Protein AF-A0A5D0CLR1-F1 (afdb_monomer_lite)

Sequence (216 aa):
MPKVLITNGSVVGTWYEGKAGMIYDVSFVSNTNYMLKENDLPSPFHRGVRKEDGELLYTEAEYNEILRQRDKAIDDLAKHAKEMADLIQGRQILLETIEKAAGEQELVELPREVAEALKDFKEDGRDIDEIIHRMLDVHTFGSDRLTVIRSYASENGWNFISALVNGYTIEQTPAERFQADVQTLLKDWLGSNLDEKLIDQLTSQIVEHAQQQLQT

Organism: NCBI:txid862114

pLDDT: mean 76.44, std 13.9, range [35.91, 92.44]

Radius of gyration: 41.36 Å; chains: 1; bounding box: 79×48×105 Å

Foldseek 3Di:
DFDFDDDDDDDDFGWGQAPVRDIFTWDDDDDFKTWTDDPGDDPPDATAIAGNNGHGDDGPVRVVVVVVVVVVVVVVVVVVVVVVVVVVVVVVVVVVVVVVVLVVLDAFADEPLLVVLVVVCVVVVHAPVNLVVLLPDPPPPDDPSSVVNNVCCVVPVVSSVSCRPSNHDYDDDPLRVQLVVQLVVCCVVVDVPDDPVVSNVVSVVVSVVVVVVVVD

Structure (mmCIF, N/CA/C/O backbone):
data_AF-A0A5D0CLR1-F1
#
_entry.id   AF-A0A5D0CLR1-F1
#
loop_
_atom_site.group_PDB
_atom_site.id
_atom_site.type_symbol
_atom_site.label_atom_id
_atom_site.label_alt_id
_atom_site.label_comp_id
_atom_site.label_asym_id
_atom_site.label_entity_id
_atom_site.label_seq_id
_atom_site.pdbx_PDB_ins_code
_atom_site.Cartn_x
_atom_site.Cartn_y
_atom_site.Cartn_z
_atom_site.occupancy
_atom_site.B_iso_or_equiv
_atom_site.auth_seq_id
_atom_site.auth_comp_id
_atom_site.auth_asym_id
_atom_site.auth_atom_id
_atom_site.pdbx_PDB_model_num
ATOM 1 N N . MET A 1 1 ? 32.141 21.731 -56.934 1.00 35.91 1 MET A N 1
ATOM 2 C CA . MET A 1 1 ? 30.903 21.243 -56.291 1.00 35.91 1 MET A CA 1
ATOM 3 C C . MET A 1 1 ? 30.664 19.832 -56.807 1.00 35.91 1 MET A C 1
ATOM 5 O O . MET A 1 1 ? 30.402 19.729 -58.001 1.00 35.91 1 MET A O 1
ATOM 9 N N . PRO A 1 2 ? 30.842 18.766 -56.010 1.00 40.28 2 PRO A N 1
ATOM 10 C CA . PRO A 1 2 ? 30.525 17.420 -56.482 1.00 40.28 2 PRO A CA 1
ATOM 11 C C . PRO A 1 2 ? 29.000 17.234 -56.539 1.00 40.28 2 PRO A C 1
ATOM 13 O O . PRO A 1 2 ? 28.282 17.688 -55.649 1.00 40.28 2 PRO A O 1
ATOM 16 N N . LYS A 1 3 ? 28.508 16.641 -57.633 1.00 45.09 3 LYS A N 1
ATOM 17 C CA . LYS A 1 3 ? 27.084 16.395 -57.901 1.00 45.09 3 LYS A CA 1
ATOM 18 C C . LYS A 1 3 ? 26.812 14.899 -57.755 1.00 45.09 3 LYS A C 1
ATOM 20 O O . LYS A 1 3 ? 27.356 14.107 -58.513 1.00 45.09 3 LYS A O 1
ATOM 25 N N . VAL A 1 4 ? 25.955 14.521 -56.811 1.00 47.50 4 VAL A N 1
ATOM 26 C CA . VAL A 1 4 ? 25.444 13.148 -56.690 1.00 47.50 4 VAL A CA 1
ATOM 27 C C . VAL A 1 4 ? 24.261 13.000 -57.653 1.00 47.50 4 VAL A C 1
ATOM 29 O O . VAL A 1 4 ? 23.259 13.697 -57.499 1.00 47.50 4 VAL A O 1
ATOM 32 N N . LEU A 1 5 ? 24.367 12.128 -58.661 1.00 43.66 5 LEU A N 1
ATOM 33 C CA . LEU A 1 5 ? 23.233 11.754 -59.514 1.00 43.66 5 LEU A CA 1
ATOM 34 C C . LEU A 1 5 ? 22.604 10.466 -58.965 1.00 43.66 5 LEU A C 1
ATOM 36 O O . LEU A 1 5 ? 23.220 9.404 -59.008 1.00 43.66 5 LEU A O 1
ATOM 40 N N . ILE A 1 6 ? 21.374 10.560 -58.461 1.00 49.78 6 ILE A N 1
ATOM 41 C CA . ILE A 1 6 ? 20.558 9.412 -58.045 1.00 49.78 6 ILE A CA 1
ATOM 42 C C . ILE A 1 6 ? 19.563 9.137 -59.176 1.00 49.78 6 ILE A C 1
ATOM 44 O O . ILE A 1 6 ? 18.799 10.029 -59.540 1.00 49.78 6 ILE A O 1
ATOM 48 N N . THR A 1 7 ? 19.542 7.922 -59.730 1.00 40.12 7 THR A N 1
ATOM 49 C CA . THR A 1 7 ? 18.454 7.493 -60.627 1.00 40.12 7 THR A CA 1
ATOM 50 C C . THR A 1 7 ? 17.678 6.351 -59.987 1.00 40.12 7 THR A C 1
ATOM 52 O O . THR A 1 7 ? 18.250 5.481 -59.347 1.00 40.12 7 THR A O 1
ATOM 55 N N . ASN A 1 8 ? 16.353 6.388 -60.110 1.00 43.00 8 ASN A N 1
ATOM 56 C CA . ASN A 1 8 ? 15.440 5.351 -59.644 1.00 43.00 8 ASN A CA 1
ATOM 57 C C . ASN A 1 8 ? 14.781 4.734 -60.892 1.00 43.00 8 ASN A C 1
ATOM 59 O O . ASN A 1 8 ? 14.028 5.428 -61.570 1.00 43.00 8 ASN A O 1
ATOM 63 N N . GLY A 1 9 ? 15.126 3.474 -61.207 1.00 37.16 9 GLY A N 1
ATOM 64 C CA . GLY A 1 9 ? 14.687 2.688 -62.382 1.00 37.16 9 GLY A CA 1
ATOM 65 C C . GLY A 1 9 ? 15.301 3.157 -63.716 1.00 37.16 9 GLY A C 1
ATOM 66 O O . GLY A 1 9 ? 15.111 4.288 -64.131 1.00 37.16 9 GLY A O 1
ATOM 67 N N . SER A 1 10 ? 16.055 2.377 -64.499 1.00 42.91 10 SER A N 1
ATOM 68 C CA . SER A 1 10 ? 15.765 1.003 -64.953 1.00 42.91 10 SER A CA 1
ATOM 69 C C . SER A 1 10 ? 17.019 0.129 -65.156 1.00 42.91 10 SER A C 1
ATOM 71 O O . SER A 1 10 ? 16.885 -1.060 -65.398 1.00 42.91 10 SER A O 1
ATOM 73 N N . VAL A 1 11 ? 18.225 0.686 -65.025 1.00 51.31 11 VAL A N 1
ATOM 74 C CA . VAL A 1 11 ? 19.490 -0.021 -64.740 1.00 51.31 11 VAL A CA 1
ATOM 75 C C . VAL A 1 11 ? 20.342 1.012 -64.002 1.00 51.31 11 VAL A C 1
ATOM 77 O O . VAL A 1 11 ? 20.801 1.975 -64.609 1.00 51.31 11 VAL A O 1
ATOM 80 N N . VAL A 1 12 ? 20.448 0.889 -62.680 1.00 44.25 12 VAL A N 1
ATOM 81 C CA . VAL A 1 12 ? 20.981 1.939 -61.798 1.00 44.25 12 VAL A CA 1
ATOM 82 C C . VAL A 1 12 ? 22.219 1.401 -61.092 1.00 44.25 12 VAL A C 1
ATOM 84 O O . VAL A 1 12 ? 22.110 0.578 -60.188 1.00 44.25 12 VAL A O 1
ATOM 87 N N . GLY A 1 13 ? 23.397 1.856 -61.509 1.00 50.06 13 GLY A N 1
ATOM 88 C CA . GLY A 1 13 ? 24.581 1.816 -60.653 1.00 50.06 13 GLY A CA 1
ATOM 89 C C . GLY A 1 13 ? 24.619 3.082 -59.799 1.00 50.06 13 GLY A C 1
ATOM 90 O O . GLY A 1 13 ? 24.237 4.156 -60.270 1.00 50.06 13 GLY A O 1
ATOM 91 N N . THR A 1 14 ? 25.034 2.954 -58.545 1.00 56.44 14 THR A N 1
ATOM 92 C CA . THR A 1 14 ? 25.280 4.096 -57.662 1.00 56.44 14 THR A CA 1
ATOM 93 C C . THR A 1 14 ? 26.751 4.435 -57.799 1.00 56.44 14 THR A C 1
ATOM 95 O O . THR A 1 14 ? 27.572 3.584 -57.482 1.00 56.44 14 THR A O 1
ATOM 98 N N . TRP A 1 15 ? 27.095 5.638 -58.259 1.00 54.75 15 TRP A N 1
ATOM 99 C CA . TRP A 1 15 ? 28.493 5.987 -58.505 1.00 54.75 15 TRP A CA 1
ATOM 100 C C . TRP A 1 15 ? 28.916 7.272 -57.786 1.00 54.75 15 TRP A C 1
ATOM 102 O O . TRP A 1 15 ? 28.126 8.207 -57.664 1.00 54.75 15 TRP A O 1
ATOM 112 N N . TYR A 1 16 ? 30.164 7.327 -57.321 1.00 61.16 16 TYR A N 1
ATOM 113 C CA . TYR A 1 16 ? 30.774 8.489 -56.671 1.00 61.16 16 TYR A CA 1
ATOM 114 C C . TYR A 1 16 ? 31.864 9.091 -57.564 1.00 61.16 16 TYR A C 1
ATOM 116 O O . TYR A 1 16 ? 32.780 8.381 -57.970 1.00 61.16 16 TYR A O 1
ATOM 124 N N . GLU A 1 17 ? 31.791 10.394 -57.853 1.00 57.38 17 GLU A N 1
ATOM 125 C CA . GLU A 1 17 ? 32.843 11.118 -58.577 1.00 57.38 17 GLU A CA 1
ATOM 126 C C . GLU A 1 17 ? 33.874 11.681 -57.582 1.00 57.38 17 GLU A C 1
ATOM 128 O O . GLU A 1 17 ? 33.609 12.631 -56.844 1.00 57.38 17 GLU A O 1
ATOM 133 N N . GLY A 1 18 ? 35.062 11.075 -57.537 1.00 57.97 18 GLY A N 1
ATOM 134 C CA . GLY A 1 18 ? 36.155 11.511 -56.667 1.00 57.97 18 GLY A CA 1
ATOM 135 C C . GLY A 1 18 ? 36.833 12.804 -57.134 1.00 57.97 18 GLY A C 1
ATOM 136 O O . GLY A 1 18 ? 36.633 13.272 -58.250 1.00 57.97 18 GLY A O 1
ATOM 137 N N . LYS A 1 19 ? 37.731 13.359 -56.303 1.00 51.09 19 LYS A N 1
ATOM 138 C CA . LYS A 1 19 ? 38.435 14.642 -56.556 1.00 51.09 19 LYS A CA 1
ATOM 139 C C . LYS A 1 19 ? 39.216 14.715 -57.883 1.00 51.09 19 LYS A C 1
ATOM 141 O O . LYS A 1 19 ? 39.544 15.811 -58.320 1.00 51.09 19 LYS A O 1
ATOM 146 N N . ALA A 1 20 ? 39.508 13.575 -58.509 1.00 55.59 20 ALA A N 1
ATOM 147 C CA . ALA A 1 20 ? 40.193 13.475 -59.799 1.00 55.59 20 ALA A CA 1
ATOM 148 C C . ALA A 1 20 ? 39.241 13.300 -61.007 1.00 55.59 20 ALA A C 1
ATOM 150 O O . ALA A 1 20 ? 39.717 13.015 -62.101 1.00 55.59 20 ALA A O 1
ATOM 151 N N . GLY A 1 21 ? 37.918 13.418 -60.821 1.00 56.84 21 GLY A N 1
ATOM 152 C CA . GLY A 1 21 ? 36.919 13.166 -61.872 1.00 56.84 21 GLY A CA 1
ATOM 153 C C . GLY A 1 21 ? 36.692 11.678 -62.177 1.00 56.84 21 GLY A C 1
ATOM 154 O O . GLY A 1 21 ? 36.121 11.332 -63.206 1.00 56.84 21 GLY A O 1
ATOM 155 N N . MET A 1 22 ? 37.174 10.783 -61.306 1.00 59.44 22 MET A N 1
ATOM 156 C CA . MET A 1 22 ? 36.998 9.335 -61.450 1.00 59.44 22 MET A CA 1
ATOM 157 C C . MET A 1 22 ? 35.685 8.884 -60.817 1.00 59.44 22 MET A C 1
ATOM 159 O O . MET A 1 22 ? 35.377 9.293 -59.700 1.00 59.44 22 MET A O 1
ATOM 163 N N . ILE A 1 23 ? 34.946 8.037 -61.529 1.00 63.25 23 ILE A N 1
ATOM 164 C CA . ILE A 1 23 ? 33.638 7.512 -61.137 1.00 63.25 23 ILE A CA 1
ATOM 165 C C . ILE A 1 23 ? 33.839 6.122 -60.518 1.00 63.25 23 ILE A C 1
ATOM 167 O O . ILE A 1 23 ? 34.383 5.240 -61.175 1.00 63.25 23 ILE A O 1
ATOM 171 N N . TYR A 1 24 ? 33.403 5.930 -59.273 1.00 65.62 24 TYR A N 1
ATOM 172 C CA . TYR A 1 24 ? 33.537 4.670 -58.532 1.00 65.62 24 TYR A CA 1
ATOM 173 C C . TYR A 1 24 ? 32.181 4.060 -58.227 1.00 65.62 24 TYR A C 1
ATOM 175 O O . TYR A 1 24 ? 31.281 4.781 -57.806 1.00 65.62 24 TYR A O 1
ATOM 183 N N . ASP A 1 25 ? 32.051 2.746 -58.370 1.00 66.88 25 ASP A N 1
ATOM 184 C CA . ASP A 1 25 ? 30.809 2.027 -58.107 1.00 66.88 25 ASP A CA 1
ATOM 185 C C . ASP A 1 25 ? 30.610 1.830 -56.591 1.00 66.88 25 ASP A C 1
ATOM 187 O O . ASP A 1 25 ? 31.532 1.489 -55.844 1.00 66.88 25 ASP A O 1
ATOM 191 N N . VAL A 1 26 ? 29.395 2.064 -56.102 1.00 67.00 26 VAL A N 1
ATOM 192 C CA . VAL A 1 26 ? 29.057 2.116 -54.673 1.00 67.00 26 VAL A CA 1
ATOM 193 C C . VAL A 1 26 ? 28.131 0.949 -54.319 1.00 67.00 26 VAL A C 1
ATOM 195 O O . VAL A 1 26 ? 27.182 0.631 -55.033 1.00 67.00 26 VAL A O 1
ATOM 198 N N . SER A 1 27 ? 28.416 0.289 -53.200 1.00 70.69 27 SER A N 1
ATOM 199 C CA . SER A 1 27 ? 27.651 -0.838 -52.648 1.00 70.69 27 SER A CA 1
ATOM 200 C C . SER A 1 27 ? 26.604 -0.424 -51.608 1.00 70.69 27 SER A C 1
ATOM 202 O O . SER A 1 27 ? 25.608 -1.121 -51.441 1.00 70.69 27 SER A O 1
ATOM 204 N N . PHE A 1 28 ? 26.803 0.713 -50.934 1.00 67.00 28 PHE A N 1
ATOM 205 C CA . PHE A 1 28 ? 25.913 1.233 -49.893 1.00 67.00 28 PHE A CA 1
ATOM 206 C C . PHE A 1 28 ? 25.998 2.763 -49.810 1.00 67.00 28 PHE A C 1
ATOM 208 O O . PHE A 1 28 ? 27.093 3.316 -49.914 1.00 67.00 28 PHE A O 1
ATOM 215 N N . VAL A 1 29 ? 24.862 3.437 -49.589 1.00 65.12 29 VAL A N 1
ATOM 216 C CA . VAL A 1 29 ? 24.772 4.887 -49.340 1.00 65.12 29 VAL A CA 1
ATOM 217 C C . VAL A 1 29 ? 23.806 5.148 -48.187 1.00 65.12 29 VAL A C 1
ATOM 219 O O . VAL A 1 29 ? 22.698 4.617 -48.173 1.00 65.12 29 VAL A O 1
ATOM 222 N N . SER A 1 30 ? 24.196 6.013 -47.253 1.00 64.12 30 SER A N 1
ATOM 223 C CA . SER A 1 30 ? 23.317 6.554 -46.214 1.00 64.12 30 SER A CA 1
ATOM 224 C C . SER A 1 30 ? 23.606 8.035 -46.003 1.00 64.12 30 SER A C 1
ATOM 226 O O . SER A 1 30 ? 24.713 8.355 -45.584 1.00 64.12 30 SER A O 1
ATOM 228 N N . ASN A 1 31 ? 22.629 8.918 -46.225 1.00 66.56 31 ASN A N 1
ATOM 229 C CA . ASN A 1 31 ? 22.715 10.378 -46.051 1.00 66.56 31 ASN A CA 1
ATOM 230 C C . ASN A 1 31 ? 24.037 11.007 -46.550 1.00 66.56 31 ASN A C 1
ATOM 232 O O . ASN A 1 31 ? 24.095 11.408 -47.703 1.00 66.56 31 ASN A O 1
ATOM 236 N N . THR A 1 32 ? 25.077 11.065 -45.709 1.00 66.50 32 THR A N 1
ATOM 237 C CA . THR A 1 32 ? 26.398 11.667 -45.987 1.00 66.50 32 THR A CA 1
ATOM 238 C C . THR A 1 32 ? 27.540 10.656 -46.181 1.00 66.50 32 THR A C 1
ATOM 240 O O . THR A 1 32 ? 28.702 11.040 -46.307 1.00 66.50 32 THR A O 1
ATOM 243 N N . ASN A 1 33 ? 27.252 9.355 -46.134 1.00 71.38 33 ASN A N 1
ATOM 244 C CA . ASN A 1 33 ? 28.252 8.291 -46.121 1.00 71.38 33 ASN A CA 1
ATOM 245 C C . ASN A 1 33 ? 27.997 7.266 -47.227 1.00 71.38 33 ASN A C 1
ATOM 247 O O . ASN A 1 33 ? 26.848 6.991 -47.581 1.00 71.38 33 ASN A O 1
ATOM 251 N N . TYR A 1 34 ? 29.063 6.653 -47.734 1.00 70.75 34 TYR A N 1
ATOM 252 C CA . TYR A 1 34 ? 28.968 5.613 -48.759 1.00 70.75 34 TYR A CA 1
ATOM 253 C C . TYR A 1 34 ? 30.092 4.574 -48.654 1.00 70.75 34 TYR A C 1
ATOM 255 O O . TYR A 1 34 ? 31.088 4.789 -47.963 1.00 70.75 34 TYR A O 1
ATOM 263 N N . MET A 1 35 ? 29.939 3.443 -49.348 1.00 71.69 35 MET A N 1
ATOM 264 C CA . MET A 1 35 ? 30.915 2.346 -49.378 1.00 71.69 35 MET A CA 1
ATOM 265 C C . MET A 1 35 ? 31.164 1.855 -50.808 1.00 71.69 35 MET A C 1
ATOM 267 O O . MET A 1 35 ? 30.231 1.449 -51.495 1.00 71.69 35 MET A O 1
ATOM 271 N N . LEU A 1 36 ? 32.420 1.857 -51.256 1.00 71.06 36 LEU A N 1
ATOM 272 C CA . LEU A 1 36 ? 32.815 1.478 -52.623 1.00 71.06 36 LEU A CA 1
ATOM 273 C C . LEU A 1 36 ? 32.807 -0.050 -52.846 1.00 71.06 36 LEU A C 1
ATOM 275 O O . LEU A 1 36 ? 33.051 -0.817 -51.909 1.00 71.06 36 LEU A O 1
ATOM 279 N N . LYS A 1 37 ? 32.521 -0.495 -54.078 1.00 68.12 37 LYS A N 1
ATOM 280 C CA . LYS A 1 37 ? 32.640 -1.903 -54.497 1.00 68.12 37 LYS A CA 1
ATOM 281 C C . LYS A 1 37 ? 34.111 -2.295 -54.691 1.00 68.12 37 LYS A C 1
ATOM 283 O O . LYS A 1 37 ? 34.962 -1.473 -55.009 1.00 68.12 37 LYS A O 1
ATOM 288 N N . GLU A 1 38 ? 34.394 -3.578 -54.487 1.00 61.91 38 GLU A N 1
ATOM 289 C CA . GLU A 1 38 ? 35.745 -4.151 -54.379 1.00 61.91 38 GLU A CA 1
ATOM 290 C C . GLU A 1 38 ? 36.599 -4.017 -55.653 1.00 61.91 38 GLU A C 1
ATOM 292 O O . GLU A 1 38 ? 37.815 -3.875 -55.564 1.00 61.91 38 GLU A O 1
ATOM 297 N N . ASN A 1 39 ? 35.972 -3.993 -56.831 1.00 58.91 39 ASN A N 1
ATOM 298 C CA . ASN A 1 39 ? 36.680 -4.052 -58.113 1.00 58.91 39 ASN A CA 1
ATOM 299 C C . ASN A 1 39 ? 37.269 -2.706 -58.583 1.00 58.91 39 ASN A C 1
ATOM 301 O O . ASN A 1 39 ? 38.065 -2.704 -59.519 1.00 58.91 39 ASN A O 1
ATOM 305 N N . ASP A 1 40 ? 36.922 -1.586 -57.935 1.00 57.66 40 ASP A N 1
ATOM 306 C CA . ASP A 1 40 ? 37.230 -0.231 -58.428 1.00 57.66 40 ASP A CA 1
ATOM 307 C C . ASP A 1 40 ? 38.220 0.551 -57.549 1.00 57.66 40 ASP A C 1
ATOM 309 O O . ASP A 1 40 ? 38.413 1.753 -57.737 1.00 57.66 40 ASP A O 1
ATOM 313 N N . LEU A 1 41 ? 38.850 -0.094 -56.563 1.00 59.25 41 LEU A N 1
ATOM 314 C CA . LEU A 1 41 ? 39.732 0.572 -55.602 1.00 59.25 41 LEU A CA 1
ATOM 315 C C . LEU A 1 41 ? 41.208 0.444 -56.021 1.00 59.25 41 LEU A C 1
ATOM 317 O O . LEU A 1 41 ? 41.806 -0.616 -55.826 1.00 59.25 41 LEU A O 1
ATOM 321 N N . PRO A 1 42 ? 41.859 1.499 -56.553 1.00 56.66 42 PRO A N 1
ATOM 322 C CA . PRO A 1 42 ? 43.310 1.489 -56.679 1.00 56.66 42 PRO A CA 1
ATOM 323 C C . PRO A 1 42 ? 43.952 1.454 -55.283 1.00 56.66 42 PRO A C 1
ATOM 325 O O . PRO A 1 42 ? 43.512 2.129 -54.354 1.00 56.66 42 PRO A O 1
ATOM 328 N N . SER A 1 43 ? 45.014 0.672 -55.101 1.00 51.16 43 SER A N 1
ATOM 329 C CA . SER A 1 43 ? 45.821 0.750 -53.874 1.00 51.16 43 SER A CA 1
ATOM 330 C C . SER A 1 43 ? 46.259 2.211 -53.647 1.00 51.16 43 SER A C 1
ATOM 332 O O . SER A 1 43 ? 46.745 2.829 -54.601 1.00 51.16 43 SER A O 1
ATOM 334 N N . PRO A 1 44 ? 46.058 2.803 -52.449 1.00 52.56 44 PRO A N 1
ATOM 335 C CA . PRO A 1 44 ? 45.874 2.164 -51.140 1.00 52.56 44 PRO A CA 1
ATOM 336 C C . PRO A 1 44 ? 44.433 2.217 -50.583 1.00 52.56 44 PRO A C 1
ATOM 338 O O . PRO A 1 44 ? 44.239 2.227 -49.366 1.00 52.56 44 PRO A O 1
ATOM 341 N N . PHE A 1 45 ? 43.395 2.317 -51.417 1.00 58.50 45 PHE A N 1
ATOM 342 C CA . PHE A 1 45 ? 42.036 2.488 -50.899 1.00 58.50 45 PHE A CA 1
ATOM 343 C C . PHE A 1 45 ? 41.476 1.184 -50.291 1.00 58.50 45 PHE A C 1
ATOM 345 O O . PHE A 1 45 ? 41.090 0.260 -50.997 1.00 58.50 45 PHE A O 1
ATOM 352 N N . HIS A 1 46 ? 41.397 1.125 -48.957 1.00 63.03 46 HIS A N 1
ATOM 353 C CA . HIS A 1 46 ? 40.735 0.039 -48.223 1.00 63.03 46 HIS A CA 1
ATOM 354 C C . HIS A 1 46 ? 39.197 0.138 -48.293 1.00 63.03 46 HIS A C 1
ATOM 356 O O . HIS A 1 46 ? 38.637 1.244 -48.359 1.00 63.03 46 HIS A O 1
ATOM 362 N N . ARG A 1 47 ? 38.527 -1.025 -48.252 1.00 69.38 47 ARG A N 1
ATOM 363 C CA . ARG A 1 47 ? 37.062 -1.183 -48.240 1.00 69.38 47 ARG A CA 1
ATOM 364 C C . ARG A 1 47 ? 36.477 -0.700 -46.910 1.00 69.38 47 ARG A C 1
ATOM 366 O O . ARG A 1 47 ? 36.935 -1.105 -45.841 1.00 69.38 47 ARG A O 1
ATOM 373 N N . GLY A 1 48 ? 35.477 0.177 -46.973 1.00 73.19 48 GLY A N 1
ATOM 374 C CA . GLY A 1 48 ? 34.887 0.775 -45.780 1.00 73.19 48 GLY A CA 1
ATOM 375 C C . GLY A 1 48 ? 33.980 1.971 -46.053 1.00 73.19 48 GLY A C 1
ATOM 376 O O . GLY A 1 48 ? 33.834 2.410 -47.196 1.00 73.19 48 GLY A O 1
ATOM 377 N N . VAL A 1 49 ? 33.363 2.472 -44.986 1.00 76.31 49 VAL A N 1
ATOM 378 C CA . VAL A 1 49 ? 32.465 3.627 -44.991 1.00 76.31 49 VAL A CA 1
ATOM 379 C C . VAL A 1 49 ? 33.285 4.908 -45.078 1.00 76.31 49 VAL A C 1
ATOM 381 O O . VAL A 1 49 ? 34.217 5.114 -44.299 1.00 76.31 49 VAL A O 1
ATOM 384 N N . ARG A 1 50 ? 32.929 5.780 -46.019 1.00 77.69 50 ARG A N 1
ATOM 385 C CA . ARG A 1 50 ? 33.607 7.052 -46.281 1.00 77.69 50 ARG A CA 1
ATOM 386 C C . ARG A 1 50 ? 32.649 8.229 -46.156 1.00 77.69 50 ARG A C 1
ATOM 388 O O . ARG A 1 50 ? 31.459 8.072 -46.426 1.00 77.69 50 ARG A O 1
ATOM 395 N N . LYS A 1 51 ? 33.181 9.393 -45.778 1.00 75.25 51 LYS A N 1
ATOM 396 C CA . LYS A 1 51 ? 32.483 10.687 -45.845 1.00 75.25 51 LYS A CA 1
ATOM 397 C C . LYS A 1 51 ? 32.309 11.143 -47.295 1.00 75.25 51 LYS A C 1
ATOM 399 O O . LYS A 1 51 ? 33.028 10.689 -48.188 1.00 75.25 51 LYS A O 1
ATOM 404 N N . GLU A 1 52 ? 31.438 12.128 -47.508 1.00 64.94 52 GLU A N 1
ATOM 405 C CA . GLU A 1 52 ? 31.239 12.796 -48.805 1.00 64.94 52 GLU A CA 1
ATOM 406 C C . GLU A 1 52 ? 32.523 13.355 -49.439 1.00 64.94 52 GLU A C 1
ATOM 408 O O . GLU A 1 52 ? 32.585 13.486 -50.655 1.00 64.94 52 GLU A O 1
ATOM 413 N N . ASP A 1 53 ? 33.552 13.680 -48.651 1.00 69.19 53 ASP A N 1
ATOM 414 C CA . ASP A 1 53 ? 34.836 14.195 -49.146 1.00 69.19 53 ASP A CA 1
ATOM 415 C C . ASP A 1 53 ? 35.866 13.098 -49.494 1.00 69.19 53 ASP A C 1
ATOM 417 O O . ASP A 1 53 ? 36.955 13.409 -50.002 1.00 69.19 53 ASP A O 1
ATOM 421 N N . GLY A 1 54 ? 35.511 11.827 -49.263 1.00 69.88 54 GLY A N 1
ATOM 422 C CA . GLY A 1 54 ? 36.321 10.636 -49.520 1.00 69.88 54 GLY A CA 1
ATOM 423 C C . GLY A 1 54 ? 37.132 10.114 -48.329 1.00 69.88 54 GLY A C 1
ATOM 424 O O . GLY A 1 54 ? 37.772 9.063 -48.467 1.00 69.88 54 GLY A O 1
ATOM 425 N N . GLU A 1 55 ? 37.119 10.793 -47.175 1.00 78.38 55 GLU A N 1
ATOM 426 C CA . GLU A 1 55 ? 37.814 10.344 -45.960 1.00 78.38 55 GLU A CA 1
ATOM 427 C C . GLU A 1 55 ? 37.226 9.017 -45.446 1.00 78.38 55 GLU A C 1
ATOM 429 O O . GLU A 1 55 ? 36.008 8.865 -45.351 1.00 78.38 55 GLU A O 1
ATOM 434 N N . LEU A 1 56 ? 38.087 8.044 -45.126 1.00 78.88 56 LEU A N 1
ATOM 435 C CA . LEU A 1 56 ? 37.675 6.763 -44.545 1.00 78.88 56 LEU A CA 1
ATOM 436 C C . LEU A 1 56 ? 37.283 6.962 -43.078 1.00 78.88 56 LEU A C 1
ATOM 438 O O . LEU A 1 56 ? 38.106 7.398 -42.281 1.00 78.88 56 LEU A O 1
ATOM 442 N N . LEU A 1 57 ? 36.040 6.622 -42.737 1.00 82.19 57 LEU A N 1
ATOM 443 C CA . LEU A 1 57 ? 35.531 6.644 -41.365 1.00 82.19 57 LEU A CA 1
ATOM 444 C C . LEU A 1 57 ? 35.766 5.313 -40.661 1.00 82.19 57 LEU A C 1
ATOM 446 O O . LEU A 1 57 ? 36.307 5.280 -39.564 1.00 82.19 57 LEU A O 1
ATOM 450 N N . TYR A 1 58 ? 35.342 4.232 -41.310 1.00 82.50 58 TYR A N 1
ATOM 451 C CA . TYR A 1 58 ? 35.407 2.880 -40.774 1.00 82.50 58 TYR A CA 1
ATOM 452 C C . TYR A 1 58 ? 35.782 1.938 -41.900 1.00 82.50 58 TYR A C 1
ATOM 454 O O . TYR A 1 58 ? 35.240 2.038 -43.000 1.00 82.50 58 TYR A O 1
ATOM 462 N N . THR A 1 59 ? 36.661 0.988 -41.630 1.00 85.31 59 THR A N 1
ATOM 463 C CA . THR A 1 59 ? 36.790 -0.202 -42.468 1.00 85.31 59 THR A CA 1
ATOM 464 C C . THR A 1 59 ? 35.482 -0.997 -42.448 1.00 85.31 59 THR A C 1
ATOM 466 O O . THR A 1 59 ? 34.658 -0.864 -41.543 1.00 85.31 59 THR A O 1
ATOM 469 N N . GLU A 1 60 ? 35.267 -1.849 -43.447 1.00 79.56 60 GLU A N 1
ATOM 470 C CA . GLU A 1 60 ? 34.096 -2.735 -43.471 1.00 79.56 60 GLU A CA 1
ATOM 471 C C . GLU A 1 60 ? 34.017 -3.627 -42.221 1.00 79.56 60 GLU A C 1
ATOM 473 O O . GLU A 1 60 ? 32.935 -3.833 -41.676 1.00 79.56 60 GLU A O 1
ATOM 478 N N . ALA A 1 61 ? 35.161 -4.114 -41.732 1.00 80.75 61 ALA A N 1
ATOM 479 C CA . ALA A 1 61 ? 35.227 -4.925 -40.521 1.00 80.75 61 ALA A CA 1
ATOM 480 C C . ALA A 1 61 ? 34.762 -4.141 -39.282 1.00 80.75 61 ALA A C 1
ATOM 482 O O . ALA A 1 61 ? 33.936 -4.638 -38.518 1.00 80.75 61 ALA A O 1
ATOM 483 N N . GLU A 1 62 ? 35.237 -2.903 -39.117 1.00 84.94 62 GLU A N 1
ATOM 484 C CA . GLU A 1 62 ? 34.815 -2.021 -38.022 1.00 84.94 62 GLU A CA 1
ATOM 485 C C . GLU A 1 62 ? 33.328 -1.673 -38.125 1.00 84.94 62 GLU A C 1
ATOM 487 O O . GLU A 1 62 ? 32.613 -1.712 -37.127 1.00 84.94 62 GLU A O 1
ATOM 492 N N . TYR A 1 63 ? 32.835 -1.387 -39.333 1.00 82.12 63 TYR A N 1
ATOM 493 C CA . TYR A 1 63 ? 31.424 -1.079 -39.545 1.00 82.12 63 TYR A CA 1
ATOM 494 C C . TYR A 1 63 ? 30.516 -2.272 -39.222 1.00 82.12 63 TYR A C 1
ATOM 496 O O . TYR A 1 63 ? 29.502 -2.113 -38.542 1.00 82.12 63 TYR A O 1
ATOM 504 N N . ASN A 1 64 ? 30.901 -3.479 -39.639 1.00 83.94 64 ASN A N 1
ATOM 505 C CA . ASN A 1 64 ? 30.160 -4.700 -39.326 1.00 83.94 64 ASN A CA 1
ATOM 506 C C . ASN A 1 64 ? 30.144 -5.001 -37.818 1.00 83.94 64 ASN A C 1
ATOM 508 O O . ASN A 1 64 ? 29.125 -5.458 -37.297 1.00 83.94 64 ASN A O 1
ATOM 512 N N . GLU A 1 65 ? 31.233 -4.715 -37.103 1.00 90.50 65 GLU A N 1
ATOM 513 C CA . GLU A 1 65 ? 31.271 -4.849 -35.644 1.00 90.50 65 GLU A CA 1
ATOM 514 C C . GLU A 1 65 ? 30.363 -3.819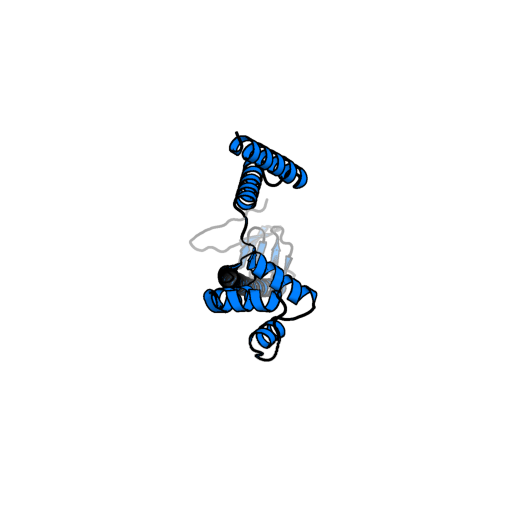 -34.953 1.00 90.50 65 GLU A C 1
ATOM 516 O O . GLU A 1 65 ? 29.608 -4.175 -34.048 1.00 90.50 65 GLU A O 1
ATOM 521 N N . ILE A 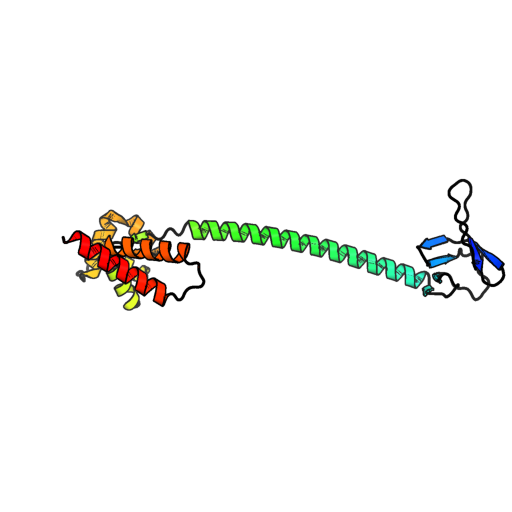1 66 ? 30.343 -2.568 -35.430 1.00 87.31 66 ILE A N 1
ATOM 522 C CA . ILE A 1 66 ? 29.409 -1.538 -34.943 1.00 87.31 66 ILE A CA 1
ATOM 523 C C . ILE A 1 66 ? 27.954 -1.987 -35.138 1.00 87.31 66 ILE A C 1
ATOM 525 O O . ILE A 1 66 ? 27.135 -1.834 -34.230 1.00 87.31 66 ILE A O 1
ATOM 529 N N . LEU A 1 67 ? 27.624 -2.573 -36.294 1.00 85.19 67 LEU A N 1
ATOM 530 C CA . LEU A 1 67 ? 26.284 -3.105 -36.551 1.00 85.19 67 LEU A CA 1
ATOM 531 C C . LEU A 1 67 ? 25.928 -4.241 -35.586 1.00 85.19 67 LEU A C 1
ATOM 533 O O . LEU A 1 67 ? 24.853 -4.206 -34.991 1.00 85.19 67 LEU A O 1
ATOM 537 N N . ARG A 1 68 ? 26.844 -5.190 -35.348 1.00 90.94 68 ARG A N 1
ATOM 538 C CA . ARG A 1 68 ? 26.633 -6.258 -34.355 1.00 90.94 68 ARG A CA 1
ATOM 539 C C . ARG A 1 68 ? 26.385 -5.712 -32.952 1.00 90.94 68 ARG A C 1
ATOM 541 O O . ARG A 1 68 ? 25.507 -6.211 -32.252 1.00 90.94 68 ARG A O 1
ATOM 548 N N . GLN A 1 69 ? 27.158 -4.715 -32.527 1.00 91.12 69 GLN A N 1
ATOM 549 C CA . GLN A 1 69 ? 26.999 -4.103 -31.206 1.00 91.12 69 GLN A CA 1
ATOM 550 C C . GLN A 1 69 ? 25.669 -3.362 -31.083 1.00 91.12 69 GLN A C 1
ATOM 552 O O . GLN A 1 69 ? 25.004 -3.470 -30.053 1.00 91.12 69 GLN A O 1
ATOM 557 N N . ARG A 1 70 ? 25.255 -2.657 -32.143 1.00 90.88 70 ARG A N 1
ATOM 558 C CA . ARG A 1 70 ? 23.951 -1.993 -32.207 1.00 90.88 70 ARG A CA 1
ATOM 559 C C . ARG A 1 70 ? 22.813 -3.000 -32.082 1.00 90.88 70 ARG A C 1
ATOM 561 O O . ARG A 1 70 ? 21.915 -2.786 -31.277 1.00 90.88 70 ARG A O 1
ATOM 568 N N . ASP A 1 71 ? 22.857 -4.079 -32.856 1.00 90.62 71 ASP A N 1
ATOM 569 C CA . ASP A 1 71 ? 21.790 -5.080 -32.859 1.00 90.62 71 ASP A CA 1
ATOM 570 C C . ASP A 1 71 ? 21.691 -5.766 -31.486 1.00 90.62 71 ASP A C 1
ATOM 572 O O . ASP A 1 71 ? 20.601 -5.871 -30.930 1.00 90.62 71 ASP A O 1
ATOM 576 N N . LYS A 1 72 ? 22.832 -6.077 -30.853 1.00 92.06 72 LYS A N 1
ATOM 577 C CA . LYS A 1 72 ? 22.859 -6.568 -29.467 1.00 92.06 72 LYS A CA 1
ATOM 578 C C . LYS A 1 72 ? 22.235 -5.576 -28.477 1.00 92.06 72 LYS A C 1
ATOM 580 O O . LYS A 1 72 ? 21.456 -5.978 -27.621 1.00 92.06 72 LYS A O 1
ATOM 585 N N . ALA A 1 73 ? 22.562 -4.287 -28.582 1.00 89.69 73 ALA A N 1
ATOM 586 C CA . ALA A 1 73 ? 22.003 -3.269 -27.694 1.00 89.69 73 ALA A CA 1
ATOM 587 C C . ALA A 1 73 ? 20.482 -3.113 -27.872 1.00 89.69 73 ALA A C 1
ATOM 589 O O . ALA A 1 73 ? 19.773 -2.869 -26.898 1.00 89.69 73 ALA A O 1
ATOM 590 N N . ILE A 1 74 ? 19.973 -3.273 -29.099 1.00 89.50 74 ILE A N 1
ATOM 591 C CA . ILE A 1 74 ? 18.532 -3.273 -29.385 1.00 89.50 74 ILE A CA 1
ATOM 592 C C . ILE A 1 74 ? 17.856 -4.479 -28.725 1.00 89.50 74 ILE A C 1
ATOM 594 O O . ILE A 1 74 ? 16.818 -4.307 -28.083 1.00 89.50 74 ILE A O 1
ATOM 598 N N . ASP A 1 75 ? 18.452 -5.667 -28.827 1.00 90.94 75 ASP A N 1
ATOM 599 C CA . ASP A 1 75 ? 17.927 -6.878 -28.189 1.00 90.94 75 ASP A CA 1
ATOM 600 C C . ASP A 1 75 ? 17.912 -6.756 -26.656 1.00 90.94 75 ASP A C 1
ATOM 602 O O . ASP A 1 75 ? 16.908 -7.077 -26.011 1.00 90.94 75 ASP A O 1
ATOM 606 N N . ASP A 1 76 ? 18.989 -6.228 -26.066 1.00 90.56 76 ASP A N 1
ATOM 607 C CA . ASP A 1 76 ? 19.086 -5.984 -24.623 1.00 90.56 76 ASP A CA 1
ATOM 608 C C . ASP A 1 76 ? 18.030 -4.957 -24.160 1.00 90.56 76 ASP A C 1
ATOM 610 O O . ASP A 1 76 ? 17.353 -5.164 -23.148 1.00 90.56 76 ASP A O 1
ATOM 614 N N . LEU A 1 77 ? 17.813 -3.880 -24.928 1.00 88.81 77 LEU A N 1
ATOM 615 C CA . LEU A 1 77 ? 16.758 -2.895 -24.656 1.00 88.81 77 LEU A CA 1
ATOM 616 C C . LEU A 1 77 ? 15.358 -3.509 -24.741 1.00 88.81 77 LEU A C 1
ATOM 618 O O . LEU A 1 77 ? 14.521 -3.240 -23.879 1.00 88.81 77 LEU A O 1
ATOM 622 N N . ALA A 1 78 ? 15.095 -4.345 -25.748 1.00 87.75 78 ALA A N 1
ATOM 623 C CA . ALA A 1 78 ? 13.813 -5.028 -25.893 1.00 87.75 78 ALA A CA 1
ATOM 624 C C . ALA A 1 78 ? 13.544 -5.973 -24.712 1.00 87.75 78 ALA A C 1
ATOM 626 O O . ALA A 1 78 ? 12.425 -6.022 -24.191 1.00 87.75 78 ALA A O 1
ATOM 627 N N . LYS A 1 79 ? 14.580 -6.678 -24.242 1.00 90.75 79 LYS A N 1
ATOM 628 C CA . LYS A 1 79 ? 14.498 -7.528 -23.053 1.00 90.75 79 LYS A CA 1
ATOM 629 C C . LYS A 1 79 ? 14.159 -6.713 -21.803 1.00 90.75 79 LYS A C 1
ATOM 631 O O . LYS A 1 79 ? 13.223 -7.069 -21.092 1.00 90.75 79 LYS A O 1
ATOM 636 N N . HIS A 1 80 ? 14.856 -5.604 -21.566 1.00 85.88 80 HIS A N 1
ATOM 637 C CA . HIS A 1 80 ? 14.581 -4.747 -20.412 1.00 85.88 80 HIS A CA 1
ATOM 638 C C . HIS A 1 80 ? 13.202 -4.085 -20.473 1.00 85.88 80 HIS A C 1
ATOM 640 O O . HIS A 1 80 ? 12.523 -3.998 -19.452 1.00 85.88 80 HIS A O 1
ATOM 646 N N . ALA A 1 81 ? 12.744 -3.671 -21.656 1.00 84.56 81 ALA A N 1
ATOM 647 C CA . ALA A 1 81 ? 11.397 -3.134 -21.828 1.00 84.56 81 ALA A CA 1
ATOM 648 C C . ALA A 1 81 ? 10.322 -4.162 -21.434 1.00 84.56 81 ALA A C 1
ATOM 650 O O . ALA A 1 81 ? 9.335 -3.808 -20.788 1.00 84.56 81 ALA A O 1
ATOM 651 N N . LYS A 1 82 ? 10.541 -5.440 -21.768 1.00 89.62 82 LYS A N 1
ATOM 652 C CA . LYS A 1 82 ? 9.663 -6.537 -21.350 1.00 89.62 82 LYS A CA 1
ATOM 653 C C . LYS A 1 82 ? 9.684 -6.739 -19.832 1.00 89.62 82 LYS A C 1
ATOM 655 O O . LYS A 1 82 ? 8.625 -6.770 -19.220 1.00 89.62 82 LYS A O 1
ATOM 660 N N . GLU A 1 83 ? 10.869 -6.808 -19.225 1.00 90.56 83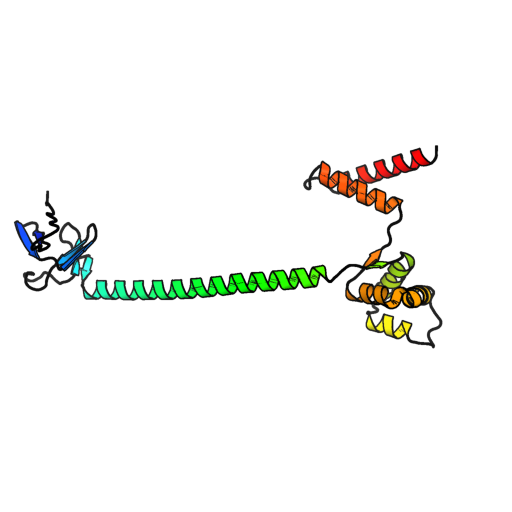 GLU A N 1
ATOM 661 C CA . GLU A 1 83 ? 11.013 -6.936 -17.766 1.00 90.56 83 GLU A CA 1
ATOM 662 C C . GLU A 1 83 ? 10.327 -5.777 -17.021 1.00 90.56 83 GLU A C 1
ATOM 664 O O . GLU A 1 83 ? 9.646 -5.993 -16.020 1.00 90.56 83 GLU A O 1
ATOM 669 N N . MET A 1 84 ? 10.448 -4.545 -17.526 1.00 87.44 84 MET A N 1
ATOM 670 C CA . MET A 1 84 ? 9.761 -3.384 -16.957 1.00 87.44 84 MET A CA 1
ATOM 671 C C . MET A 1 84 ? 8.239 -3.496 -17.063 1.00 87.44 84 MET A C 1
ATOM 673 O O . MET A 1 84 ? 7.547 -3.155 -16.105 1.00 87.44 84 MET A O 1
ATOM 677 N N . ALA A 1 85 ? 7.711 -3.964 -18.196 1.00 89.31 85 ALA A N 1
ATOM 678 C CA . ALA A 1 85 ? 6.275 -4.168 -18.363 1.00 89.31 85 ALA A CA 1
ATOM 679 C C . ALA A 1 85 ? 5.739 -5.210 -17.367 1.00 89.31 85 ALA A C 1
ATOM 681 O O . ALA A 1 85 ? 4.738 -4.954 -16.695 1.00 89.31 85 ALA A O 1
ATOM 682 N N . ASP A 1 86 ? 6.457 -6.325 -17.204 1.00 91.00 86 ASP A N 1
ATOM 683 C CA . ASP A 1 86 ? 6.112 -7.380 -16.247 1.00 91.00 86 ASP A CA 1
ATOM 684 C C . ASP A 1 86 ? 6.143 -6.849 -14.798 1.00 91.00 86 ASP A C 1
ATOM 686 O O . ASP A 1 86 ? 5.237 -7.122 -14.007 1.00 91.00 86 ASP A O 1
ATOM 690 N N . LEU A 1 87 ? 7.138 -6.023 -14.448 1.00 90.44 87 LEU A N 1
ATOM 691 C CA . LEU A 1 87 ? 7.228 -5.382 -13.129 1.00 90.44 87 LEU A CA 1
ATOM 692 C C . LEU A 1 87 ? 6.097 -4.378 -12.875 1.00 90.44 87 LEU A C 1
ATOM 694 O O . LEU A 1 87 ? 5.559 -4.335 -11.768 1.00 90.44 87 LEU A O 1
ATOM 698 N N . ILE A 1 88 ? 5.723 -3.573 -13.874 1.00 88.25 88 ILE A N 1
ATOM 699 C CA . ILE A 1 88 ? 4.603 -2.626 -13.766 1.00 88.25 88 ILE A CA 1
ATOM 700 C C . ILE A 1 88 ? 3.296 -3.389 -13.535 1.00 88.25 88 ILE A C 1
ATOM 702 O O . ILE A 1 88 ? 2.527 -3.024 -12.644 1.00 88.25 88 ILE A O 1
ATOM 706 N N . GLN A 1 89 ? 3.074 -4.475 -14.277 1.00 89.00 89 GLN A N 1
ATOM 707 C CA . GLN A 1 89 ? 1.906 -5.330 -14.095 1.00 89.00 89 GLN A CA 1
ATOM 708 C C . GLN A 1 89 ? 1.895 -5.982 -12.705 1.00 89.00 89 GLN A C 1
ATOM 710 O O . GLN A 1 89 ? 0.876 -5.946 -12.016 1.00 89.00 89 GLN A O 1
ATOM 715 N N . GLY A 1 90 ? 3.032 -6.525 -12.257 1.00 90.06 90 GLY A N 1
ATOM 716 C CA . GLY A 1 90 ? 3.164 -7.112 -10.923 1.00 90.06 90 GLY A CA 1
ATOM 717 C C . GLY A 1 90 ? 2.901 -6.102 -9.804 1.00 90.06 90 GLY A C 1
ATOM 718 O O . GLY A 1 90 ? 2.194 -6.410 -8.845 1.00 90.06 90 GLY A O 1
ATOM 719 N N . ARG A 1 91 ? 3.400 -4.867 -9.950 1.00 91.44 91 ARG A N 1
ATOM 720 C CA . ARG A 1 91 ? 3.127 -3.772 -9.012 1.00 91.44 91 ARG A CA 1
ATOM 721 C C . ARG A 1 91 ? 1.637 -3.440 -8.948 1.00 91.44 91 ARG A C 1
ATOM 723 O O . ARG A 1 91 ? 1.131 -3.233 -7.851 1.00 91.44 91 ARG A O 1
ATOM 730 N N . GLN A 1 92 ? 0.954 -3.386 -10.089 1.00 88.69 92 GLN A N 1
ATOM 731 C CA . GLN A 1 92 ? -0.474 -3.072 -10.143 1.00 88.69 92 GLN A CA 1
ATOM 732 C C . GLN A 1 92 ? -1.309 -4.128 -9.406 1.00 88.69 92 GLN A C 1
ATOM 734 O O . GLN A 1 92 ? -2.123 -3.783 -8.557 1.00 88.69 92 GLN A O 1
ATOM 739 N N . ILE A 1 93 ? -1.034 -5.411 -9.651 1.00 91.69 93 ILE A N 1
ATOM 740 C CA . ILE A 1 93 ? -1.711 -6.525 -8.967 1.00 91.69 93 ILE A CA 1
ATOM 741 C C . ILE A 1 93 ? -1.466 -6.472 -7.455 1.00 91.69 93 ILE A C 1
ATOM 743 O O . ILE A 1 93 ? -2.377 -6.701 -6.657 1.00 91.69 93 ILE A O 1
ATOM 747 N N . LEU A 1 94 ? -0.230 -6.172 -7.043 1.00 89.81 94 LEU A N 1
ATOM 748 C CA . LEU A 1 94 ? 0.105 -6.058 -5.627 1.00 89.81 94 LEU A CA 1
ATOM 749 C C . LEU A 1 94 ? -0.637 -4.891 -4.966 1.00 89.81 94 LEU A C 1
ATOM 751 O O . LEU A 1 94 ? -1.136 -5.057 -3.858 1.00 89.81 94 LEU A O 1
ATOM 755 N N . LEU A 1 95 ? -0.738 -3.744 -5.643 1.00 88.75 95 LEU A N 1
ATOM 756 C CA . LEU A 1 95 ? -1.506 -2.600 -5.152 1.00 88.75 95 LEU A CA 1
ATOM 757 C C . LEU A 1 95 ? -2.983 -2.952 -4.987 1.00 88.75 95 LEU A C 1
ATOM 759 O O . LEU A 1 95 ? -3.510 -2.751 -3.903 1.00 88.75 95 LEU A O 1
ATOM 763 N N . GLU A 1 96 ? -3.613 -3.567 -5.988 1.00 86.00 96 GLU A N 1
ATOM 764 C CA . GLU A 1 96 ? -5.012 -4.011 -5.896 1.00 86.00 96 GLU A CA 1
ATOM 765 C C . GLU A 1 96 ? -5.224 -5.010 -4.748 1.00 86.00 96 GLU A C 1
ATOM 767 O O . GLU A 1 96 ? -6.230 -4.967 -4.043 1.00 86.00 96 GLU A O 1
ATOM 772 N N . THR A 1 97 ? -4.251 -5.897 -4.517 1.00 85.38 97 THR A N 1
ATOM 773 C CA . THR A 1 97 ? -4.296 -6.857 -3.404 1.00 85.38 97 THR A CA 1
ATOM 774 C C . THR A 1 97 ? -4.188 -6.153 -2.053 1.00 85.38 97 THR A C 1
ATOM 776 O O . THR A 1 97 ? -4.925 -6.493 -1.129 1.00 85.38 97 THR A O 1
ATOM 779 N N . ILE A 1 98 ? -3.289 -5.172 -1.932 1.00 80.25 98 ILE A N 1
ATOM 780 C CA . ILE A 1 98 ? -3.133 -4.367 -0.717 1.00 80.25 98 ILE A CA 1
ATOM 781 C C . ILE A 1 98 ? -4.383 -3.526 -0.476 1.00 80.25 98 ILE A C 1
ATOM 783 O O . ILE A 1 98 ? -4.868 -3.504 0.645 1.00 80.25 98 ILE A O 1
ATOM 787 N N . GLU A 1 99 ? -4.926 -2.869 -1.500 1.00 75.81 99 GLU A N 1
ATOM 788 C CA . GLU A 1 99 ? -6.147 -2.065 -1.397 1.00 75.81 99 GLU A CA 1
ATOM 789 C C . GLU A 1 99 ? -7.337 -2.916 -0.972 1.00 75.81 99 GLU A C 1
ATOM 791 O O . GLU A 1 99 ? -8.097 -2.513 -0.096 1.00 75.81 99 GLU A O 1
ATOM 796 N N . LYS A 1 100 ? -7.468 -4.124 -1.526 1.00 74.38 100 LYS A N 1
ATOM 797 C CA . LYS A 1 100 ? -8.498 -5.069 -1.103 1.00 74.38 100 LYS A CA 1
ATOM 798 C C . LYS A 1 100 ? -8.305 -5.502 0.353 1.00 74.38 100 LYS A C 1
ATOM 800 O O . LYS A 1 100 ? -9.252 -5.446 1.125 1.00 74.38 100 LYS A O 1
ATOM 805 N N . ALA A 1 101 ? -7.088 -5.881 0.742 1.00 73.50 101 ALA A N 1
ATOM 806 C CA . ALA A 1 101 ? -6.794 -6.289 2.115 1.00 73.50 101 ALA A CA 1
ATOM 807 C C . ALA A 1 101 ? -6.962 -5.138 3.124 1.00 73.50 101 ALA A C 1
ATOM 809 O O . ALA A 1 101 ? -7.420 -5.363 4.237 1.00 73.50 101 ALA A O 1
ATOM 810 N N . ALA A 1 102 ? -6.617 -3.909 2.737 1.00 66.94 102 ALA A N 1
ATOM 811 C CA . ALA A 1 102 ? -6.790 -2.714 3.556 1.00 66.94 102 ALA A CA 1
ATOM 812 C C . ALA A 1 102 ? -8.263 -2.286 3.638 1.00 66.94 102 ALA A C 1
ATOM 814 O O . ALA A 1 102 ? -8.718 -1.879 4.699 1.00 66.94 102 ALA A O 1
ATOM 815 N N . GLY A 1 103 ? -9.026 -2.413 2.548 1.00 61.62 103 GLY A N 1
ATOM 816 C CA . GLY A 1 103 ? -10.466 -2.147 2.531 1.00 61.62 103 GLY A CA 1
ATOM 817 C C . GLY A 1 103 ? -11.284 -3.176 3.318 1.00 61.62 103 GLY A C 1
ATOM 818 O O . GLY A 1 103 ? -12.350 -2.845 3.823 1.00 61.62 103 GLY A O 1
ATOM 819 N N . GLU A 1 104 ? -10.779 -4.404 3.464 1.00 62.22 104 GLU A N 1
ATOM 820 C CA . GLU A 1 104 ? -11.368 -5.446 4.317 1.00 62.22 104 GLU A CA 1
ATOM 821 C C . GLU A 1 104 ? -11.069 -5.236 5.820 1.00 62.22 104 GLU A C 1
ATOM 823 O O . GLU A 1 104 ? -11.700 -5.876 6.663 1.00 62.22 104 GLU A O 1
ATOM 828 N N . GLN A 1 105 ? -10.160 -4.320 6.184 1.00 64.56 105 GLN A N 1
ATOM 829 C CA . GLN A 1 105 ? -9.929 -3.895 7.572 1.00 64.56 105 GLN A CA 1
ATOM 830 C C . GLN A 1 105 ? -10.912 -2.788 7.967 1.00 64.56 105 GLN A C 1
ATOM 832 O O . GLN A 1 105 ? -10.534 -1.647 8.232 1.00 64.56 105 GLN A O 1
ATOM 837 N N . GLU A 1 106 ? -12.200 -3.120 7.997 1.00 71.19 106 GLU A N 1
ATOM 838 C CA . GLU A 1 106 ? -13.211 -2.208 8.525 1.00 71.19 106 GLU A CA 1
ATOM 839 C C . GLU A 1 106 ? -13.001 -2.052 10.040 1.00 71.19 106 GLU A C 1
ATOM 841 O O . GLU A 1 106 ? -13.096 -3.019 10.804 1.00 71.19 106 GLU A O 1
ATOM 846 N N . LEU A 1 107 ? -12.652 -0.834 10.468 1.00 81.31 107 LEU A N 1
ATOM 847 C CA . LEU A 1 107 ? -12.554 -0.496 11.885 1.00 81.31 107 LEU A CA 1
ATOM 848 C C . LEU A 1 107 ? -13.939 -0.611 12.512 1.00 81.31 107 LEU A C 1
ATOM 850 O O . LEU A 1 107 ? -14.910 -0.045 12.013 1.00 81.31 107 LEU A O 1
ATOM 854 N N . VAL A 1 108 ? -14.019 -1.308 13.638 1.00 85.56 108 VAL A N 1
ATOM 855 C CA . VAL A 1 108 ? -15.285 -1.486 14.350 1.00 85.56 108 VAL A CA 1
ATOM 856 C C . VAL A 1 108 ? -15.500 -0.329 15.319 1.00 85.56 108 VAL A C 1
ATOM 858 O O . VAL A 1 108 ? -14.619 -0.030 16.121 1.00 85.56 108 VAL A O 1
ATOM 861 N N . GLU A 1 109 ? -16.674 0.299 15.287 1.00 88.12 109 GLU A N 1
ATOM 862 C CA . GLU A 1 109 ? -17.066 1.272 16.312 1.00 88.12 109 GLU A CA 1
ATOM 863 C C . GLU A 1 109 ? -17.403 0.525 17.614 1.00 88.12 109 GLU A C 1
ATOM 865 O O . GLU A 1 109 ? -18.297 -0.325 17.656 1.00 88.12 109 GLU A O 1
ATOM 870 N N . LEU A 1 110 ? -16.654 0.814 18.679 1.00 90.50 110 LEU A N 1
ATOM 871 C CA . LEU A 1 110 ? -16.847 0.235 20.005 1.00 90.50 110 LEU A CA 1
ATOM 872 C C . LEU A 1 110 ? -17.418 1.265 20.984 1.00 90.50 110 LEU A C 1
ATOM 874 O O . LEU A 1 110 ? -16.979 2.419 20.974 1.00 90.50 110 LEU A O 1
ATOM 878 N N . PRO A 1 111 ? -18.295 0.847 21.917 1.00 91.88 111 PRO A N 1
ATOM 879 C CA . PRO A 1 111 ? -18.700 1.695 23.029 1.00 91.88 111 PRO A CA 1
ATOM 880 C C . PRO A 1 111 ? -17.483 2.176 23.820 1.00 91.88 111 PRO A C 1
ATOM 882 O O . PRO A 1 111 ? -16.522 1.424 24.023 1.00 91.88 111 PRO A O 1
ATOM 885 N N . ARG A 1 112 ? -17.537 3.417 24.314 1.00 88.31 112 ARG A N 1
ATOM 886 C CA . ARG A 1 112 ? -16.415 4.061 25.018 1.00 88.31 112 ARG A CA 1
ATOM 887 C C . ARG A 1 112 ? -15.855 3.225 26.163 1.00 88.31 112 ARG A C 1
ATOM 889 O O . ARG A 1 112 ? -14.647 3.048 26.246 1.00 88.31 112 ARG A O 1
ATOM 896 N N . GLU A 1 113 ? -16.727 2.646 26.978 1.00 90.00 113 GLU A N 1
ATOM 897 C CA . GLU A 1 113 ? -16.335 1.814 28.120 1.00 90.00 113 GLU A CA 1
ATOM 898 C C . GLU A 1 113 ? -15.537 0.569 27.688 1.00 90.00 113 GLU A C 1
ATOM 900 O O . GLU A 1 113 ? -14.584 0.164 28.351 1.00 90.00 113 GLU A O 1
ATOM 905 N N . VAL A 1 114 ? -15.884 -0.023 26.539 1.00 91.69 114 VAL A N 1
ATOM 906 C CA . VAL A 1 114 ? -15.190 -1.192 25.973 1.00 91.69 114 VAL A CA 1
ATOM 907 C C . VAL A 1 114 ? -13.840 -0.775 25.391 1.00 91.69 114 VAL A C 1
ATOM 909 O O . VAL A 1 114 ? -12.833 -1.444 25.619 1.00 91.69 114 VAL A O 1
ATOM 912 N N . ALA A 1 115 ? -13.809 0.347 24.670 1.00 91.88 115 ALA A N 1
ATOM 913 C CA . ALA A 1 115 ? -12.592 0.922 24.110 1.00 91.88 115 ALA A CA 1
ATOM 914 C C . ALA A 1 115 ? -11.568 1.316 25.189 1.00 91.88 115 ALA A C 1
ATOM 916 O O . ALA A 1 115 ? -10.371 1.078 25.011 1.00 91.88 115 ALA A O 1
ATOM 917 N N . GLU A 1 116 ? -12.030 1.897 26.299 1.00 90.62 116 GLU A N 1
ATOM 918 C CA . GLU A 1 116 ? -11.210 2.234 27.466 1.00 90.62 116 GLU A CA 1
ATOM 919 C C . GLU A 1 116 ? -10.689 0.970 28.151 1.00 90.62 116 GLU A C 1
ATOM 921 O O . GLU A 1 116 ? -9.484 0.842 28.355 1.00 90.62 116 GLU A O 1
ATOM 926 N N . ALA A 1 117 ? -11.552 -0.024 28.388 1.00 91.81 117 ALA A N 1
ATOM 927 C CA . ALA A 1 117 ? -11.129 -1.296 28.964 1.00 91.81 117 ALA A CA 1
ATOM 928 C C . ALA A 1 117 ? -10.042 -1.989 28.118 1.00 91.81 117 ALA A C 1
ATOM 930 O O . ALA A 1 117 ? -9.059 -2.488 28.666 1.00 91.81 117 ALA A O 1
ATOM 931 N N . LEU A 1 118 ? -10.181 -1.996 26.785 1.00 91.25 118 LEU A N 1
ATOM 932 C CA . LEU A 1 118 ? -9.165 -2.533 25.871 1.00 91.25 118 LEU A CA 1
ATOM 933 C C . LEU A 1 118 ? -7.854 -1.741 25.916 1.00 91.25 118 LEU A C 1
ATOM 935 O O . LEU A 1 118 ? -6.772 -2.335 25.885 1.00 91.25 118 LEU A O 1
ATOM 939 N N . LYS A 1 119 ? -7.940 -0.412 26.010 1.00 90.62 119 LYS A N 1
ATOM 940 C CA . LYS A 1 119 ? -6.770 0.457 26.138 1.00 90.62 119 LYS A CA 1
ATOM 941 C C . LYS A 1 119 ? -6.004 0.161 27.428 1.00 90.62 119 LYS A C 1
ATOM 943 O O . LYS A 1 119 ? -4.787 0.003 27.366 1.00 90.62 119 LYS A O 1
ATOM 948 N N . ASP A 1 120 ? -6.702 -0.017 28.546 1.00 89.75 120 ASP A N 1
ATOM 949 C CA . ASP A 1 120 ? -6.094 -0.369 29.832 1.00 89.75 120 ASP A CA 1
ATOM 950 C C . ASP A 1 120 ? -5.346 -1.708 29.764 1.00 89.75 120 ASP A C 1
ATOM 952 O O . ASP A 1 120 ? -4.237 -1.837 30.281 1.00 89.75 120 ASP A O 1
ATOM 956 N N . PHE A 1 121 ? -5.916 -2.718 29.091 1.00 88.88 121 PHE A N 1
ATOM 957 C CA . PHE A 1 121 ? -5.218 -3.991 28.875 1.00 88.88 121 PHE A CA 1
ATOM 958 C C . PHE A 1 121 ? -3.924 -3.802 28.076 1.00 88.88 121 PHE A C 1
ATOM 960 O O . PHE A 1 121 ? -2.892 -4.385 28.420 1.00 88.88 121 PHE A O 1
ATOM 967 N N . LYS A 1 122 ? -3.958 -2.958 27.042 1.00 87.25 122 LYS A N 1
ATOM 968 C CA . LYS A 1 122 ? -2.783 -2.653 26.224 1.00 87.25 122 LYS A CA 1
ATOM 969 C C . LYS A 1 122 ? -1.710 -1.896 27.013 1.00 87.25 122 LYS A C 1
ATOM 971 O O . LYS A 1 122 ? -0.529 -2.202 26.865 1.00 87.25 122 LYS A O 1
ATOM 976 N N . GLU A 1 123 ? -2.102 -0.936 27.851 1.00 89.31 123 GLU A N 1
ATOM 977 C CA . GLU A 1 123 ? -1.189 -0.183 28.726 1.00 89.31 123 GLU A CA 1
ATOM 978 C C . GLU A 1 123 ? -0.531 -1.082 29.788 1.00 89.31 123 GLU A C 1
ATOM 980 O O . GLU A 1 123 ? 0.653 -0.920 30.082 1.00 89.31 123 GLU A O 1
ATOM 985 N N . ASP A 1 124 ? -1.241 -2.111 30.259 1.00 87.12 124 ASP A N 1
ATOM 986 C CA . ASP A 1 124 ? -0.706 -3.162 31.136 1.00 87.12 124 ASP A CA 1
ATOM 987 C C . ASP A 1 124 ? 0.243 -4.151 30.417 1.00 87.12 124 ASP A C 1
ATOM 989 O O . ASP A 1 124 ? 0.704 -5.128 31.021 1.00 87.12 124 ASP A O 1
ATOM 993 N N . GLY A 1 125 ? 0.527 -3.939 29.126 1.00 87.31 125 GLY A N 1
ATOM 994 C CA . GLY A 1 125 ? 1.387 -4.798 28.310 1.00 87.31 125 GLY A CA 1
ATOM 995 C C . GLY A 1 125 ? 0.760 -6.148 27.959 1.00 87.31 125 GLY A C 1
ATOM 996 O O . GLY A 1 125 ? 1.485 -7.106 27.691 1.00 87.31 125 GLY A O 1
ATOM 997 N N . ARG A 1 126 ? -0.573 -6.251 28.001 1.00 87.06 126 ARG A N 1
ATOM 998 C CA . ARG A 1 126 ? -1.312 -7.472 27.664 1.00 87.06 126 ARG A CA 1
ATOM 999 C C . ARG A 1 126 ? -1.563 -7.501 26.160 1.00 87.06 126 ARG A C 1
ATOM 1001 O O . ARG A 1 126 ? -2.040 -6.521 25.588 1.00 87.06 126 ARG A O 1
ATOM 1008 N N . ASP A 1 127 ? -1.228 -8.618 25.530 1.00 89.62 127 ASP A N 1
ATOM 1009 C CA . ASP A 1 127 ? -1.534 -8.863 24.126 1.00 89.62 127 ASP A CA 1
ATOM 1010 C C . ASP A 1 127 ? -2.945 -9.451 23.955 1.00 89.62 127 ASP A C 1
ATOM 1012 O O . ASP A 1 127 ? -3.670 -9.705 24.920 1.00 89.62 127 ASP A O 1
ATOM 1016 N N . ILE A 1 128 ? -3.354 -9.621 22.697 1.00 88.94 128 ILE A N 1
ATOM 1017 C CA . ILE A 1 128 ? -4.681 -10.135 22.337 1.00 88.94 128 ILE A CA 1
ATOM 1018 C C . ILE A 1 128 ? -4.905 -11.525 22.944 1.00 88.94 128 ILE A C 1
ATOM 1020 O O . ILE A 1 128 ? -5.977 -11.787 23.491 1.00 88.94 128 ILE A O 1
ATOM 1024 N N . ASP A 1 129 ? -3.892 -12.390 22.899 1.00 88.00 129 ASP A N 1
ATOM 1025 C CA . ASP A 1 129 ? -3.978 -13.759 23.408 1.00 88.00 129 ASP A CA 1
ATOM 1026 C C . ASP A 1 129 ? -4.244 -13.776 24.917 1.00 88.00 129 ASP A C 1
ATOM 1028 O O . ASP A 1 129 ? -5.122 -14.501 25.388 1.00 88.00 129 ASP A O 1
ATOM 1032 N N . GLU A 1 130 ? -3.555 -12.927 25.678 1.00 88.75 130 GLU A N 1
ATOM 1033 C CA . GLU A 1 130 ? -3.750 -12.785 27.118 1.00 88.75 130 GLU A CA 1
ATOM 1034 C C . GLU A 1 130 ? -5.121 -12.176 27.466 1.00 88.75 130 GLU A C 1
ATOM 1036 O O . GLU A 1 130 ? -5.742 -12.581 28.455 1.00 88.75 130 GLU A O 1
ATOM 1041 N N . ILE A 1 131 ? -5.636 -11.240 26.656 1.00 88.69 131 ILE A N 1
ATOM 1042 C CA . ILE A 1 131 ? -6.999 -10.702 26.816 1.00 88.69 131 ILE A CA 1
ATOM 1043 C C . ILE A 1 131 ? -8.028 -11.825 26.624 1.00 88.69 131 ILE A C 1
ATOM 1045 O O . ILE A 1 131 ? -8.887 -12.023 27.487 1.00 88.69 131 ILE A O 1
ATOM 1049 N N . ILE A 1 132 ? -7.914 -12.606 25.544 1.00 89.06 132 ILE A N 1
ATOM 1050 C CA . ILE A 1 132 ? -8.816 -13.730 25.256 1.00 89.06 132 ILE A CA 1
ATOM 1051 C C . ILE A 1 132 ? -8.707 -14.813 26.333 1.00 89.06 132 ILE A C 1
ATOM 1053 O O . ILE A 1 132 ? -9.728 -15.301 26.822 1.00 89.06 132 ILE A O 1
ATOM 1057 N N . HIS A 1 133 ? -7.490 -15.152 26.763 1.00 88.69 133 HIS A N 1
ATOM 1058 C CA . HIS A 1 133 ? -7.263 -16.123 27.830 1.00 88.69 133 HIS A CA 1
ATOM 1059 C C . HIS A 1 133 ? -7.985 -15.714 29.120 1.00 88.69 133 HIS A C 1
ATOM 1061 O O . HIS A 1 133 ? -8.740 -16.503 29.692 1.00 88.69 133 HIS A O 1
ATOM 1067 N N . ARG A 1 134 ? -7.844 -14.447 29.532 1.00 86.94 134 ARG A N 1
ATOM 1068 C CA . ARG A 1 134 ? -8.542 -13.899 30.704 1.00 86.94 134 ARG A CA 1
ATOM 1069 C C . ARG A 1 134 ? -10.049 -13.844 30.520 1.00 86.94 134 ARG A C 1
ATOM 1071 O O . ARG A 1 134 ? -10.779 -14.015 31.489 1.00 86.94 134 ARG A O 1
ATOM 1078 N N . MET A 1 135 ? -10.552 -13.618 29.311 1.00 85.94 135 MET A N 1
ATOM 1079 C CA . MET A 1 135 ? -11.993 -13.654 29.063 1.00 85.94 135 MET A CA 1
ATOM 1080 C C . MET A 1 135 ? -12.584 -15.050 29.262 1.00 85.94 135 MET A C 1
ATOM 1082 O O . MET A 1 135 ? -13.713 -15.141 29.743 1.00 85.94 135 MET A O 1
ATOM 1086 N N . LEU A 1 136 ? -11.823 -16.103 28.956 1.00 85.44 136 LEU A N 1
ATOM 1087 C CA . LEU A 1 136 ? -12.249 -17.501 29.065 1.00 85.44 136 LEU A CA 1
ATOM 1088 C C . LEU A 1 136 ? -12.027 -18.115 30.458 1.00 85.44 136 LEU A C 1
ATOM 1090 O O . LEU A 1 136 ? -12.640 -19.134 30.776 1.00 85.44 136 LEU A O 1
ATOM 1094 N N . ASP A 1 137 ? -11.177 -17.516 31.296 1.00 84.31 137 ASP A N 1
ATOM 1095 C CA . ASP A 1 137 ? -10.892 -18.030 32.636 1.00 84.31 137 ASP A CA 1
ATOM 1096 C C . ASP A 1 137 ? -12.054 -17.786 33.624 1.00 84.31 137 ASP A C 1
ATOM 1098 O O . ASP A 1 137 ? -12.360 -16.666 34.044 1.00 84.31 137 ASP A O 1
ATOM 1102 N N . VAL A 1 138 ? -12.698 -18.879 34.034 1.00 70.62 138 VAL A N 1
ATOM 1103 C CA . VAL A 1 138 ? -13.820 -18.895 34.988 1.00 70.62 138 VAL A CA 1
ATOM 1104 C C . VAL A 1 138 ? -13.405 -18.585 36.431 1.00 70.62 138 VAL A C 1
ATOM 1106 O O . VAL A 1 138 ? -14.269 -18.342 37.273 1.00 70.62 138 VAL A O 1
ATOM 1109 N N . HIS A 1 139 ? -12.104 -18.591 36.733 1.00 70.94 139 HIS A N 1
ATOM 1110 C CA . HIS A 1 139 ? -11.564 -18.338 38.070 1.00 70.94 139 HIS A CA 1
ATOM 1111 C C . HIS A 1 139 ? -11.078 -16.900 38.271 1.00 70.94 139 HIS A C 1
ATOM 1113 O O . HIS A 1 139 ? -10.776 -16.509 39.403 1.00 70.94 139 HIS A O 1
ATOM 1119 N N . THR A 1 140 ? -11.040 -16.083 37.214 1.00 67.75 140 THR A N 1
ATOM 1120 C CA . THR A 1 140 ? -10.732 -14.660 37.350 1.00 67.75 140 THR A CA 1
ATOM 1121 C C . THR A 1 140 ? -11.948 -13.927 37.919 1.00 67.75 140 THR A C 1
ATOM 1123 O O . THR A 1 140 ? -12.928 -13.672 37.214 1.00 67.75 140 THR A O 1
ATOM 1126 N N . PHE A 1 141 ? -11.890 -13.570 39.206 1.00 59.53 141 PHE A N 1
ATOM 1127 C CA . PHE A 1 141 ? -12.835 -12.623 39.801 1.00 59.53 141 PHE A CA 1
ATOM 1128 C C . PHE A 1 141 ? -12.674 -11.279 39.083 1.00 59.53 141 PHE A C 1
ATOM 1130 O O . PHE A 1 141 ? -11.592 -10.691 39.078 1.00 59.53 141 PHE A O 1
ATOM 1137 N N . GLY A 1 142 ? -13.731 -10.875 38.377 1.00 61.06 142 GLY A N 1
ATOM 1138 C CA . GLY A 1 142 ? -13.674 -9.845 37.348 1.00 61.06 142 GLY A CA 1
ATOM 1139 C C . GLY A 1 142 ? -13.257 -8.494 37.908 1.00 61.06 142 GLY A C 1
ATOM 1140 O O . GLY A 1 142 ? -13.982 -7.899 38.695 1.00 61.06 142 GLY A O 1
ATOM 1141 N N . SER A 1 143 ? -12.109 -7.984 37.462 1.00 71.75 143 SER A N 1
ATOM 1142 C CA . SER A 1 143 ? -11.896 -6.536 37.452 1.00 71.75 143 SER A CA 1
ATOM 1143 C C . SER A 1 143 ? -12.999 -5.889 36.611 1.00 71.75 143 SER A C 1
ATOM 1145 O O . SER A 1 143 ? -13.348 -6.463 35.577 1.00 71.75 143 SER A O 1
ATOM 1147 N N . ASP A 1 144 ? -13.479 -4.704 36.987 1.00 81.56 144 ASP A N 1
ATOM 1148 C CA . ASP A 1 144 ? -14.576 -4.001 36.299 1.00 81.56 144 ASP A CA 1
ATOM 1149 C C . ASP A 1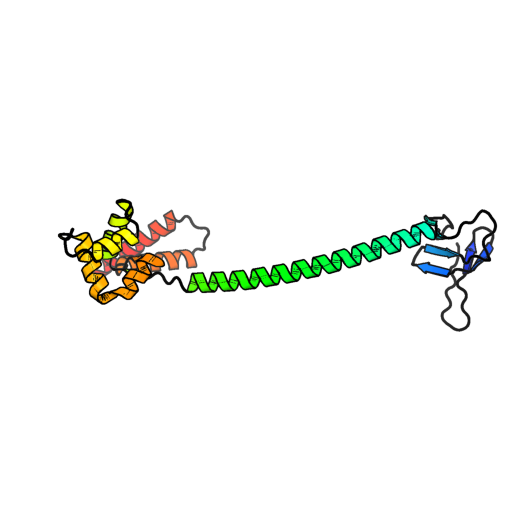 144 ? -14.392 -3.971 34.770 1.00 81.56 144 ASP A C 1
ATOM 1151 O O . ASP A 1 144 ? -15.294 -4.346 34.023 1.00 81.56 144 ASP A O 1
ATOM 1155 N N . ARG A 1 145 ? -13.167 -3.709 34.296 1.00 85.69 145 ARG A N 1
ATOM 1156 C CA . ARG A 1 145 ? -12.792 -3.751 32.868 1.00 85.69 145 ARG A CA 1
ATOM 1157 C C . ARG A 1 145 ? -13.006 -5.103 32.171 1.00 85.69 145 ARG A C 1
ATOM 1159 O O . ARG A 1 145 ? -13.428 -5.144 31.021 1.00 85.69 145 ARG A O 1
ATOM 1166 N N . LEU A 1 146 ? -12.740 -6.221 32.855 1.00 88.12 146 LEU A N 1
ATOM 1167 C CA . LEU A 1 146 ? -12.926 -7.574 32.311 1.00 88.12 146 LEU A CA 1
ATOM 1168 C C . LEU A 1 146 ? -14.421 -7.883 32.167 1.00 88.12 146 LEU A C 1
ATOM 1170 O O . LEU A 1 146 ? -14.845 -8.520 31.206 1.00 88.12 146 LEU A O 1
ATOM 1174 N N . THR A 1 147 ? -15.219 -7.408 33.122 1.00 88.25 147 THR A N 1
ATOM 1175 C CA . THR A 1 147 ? -16.676 -7.543 33.102 1.00 88.25 147 THR A CA 1
ATOM 1176 C C . THR A 1 147 ? -17.284 -6.750 31.948 1.00 88.25 147 THR A C 1
ATOM 1178 O O . THR A 1 147 ? -18.141 -7.286 31.244 1.00 88.25 147 THR A O 1
ATOM 1181 N N . VAL A 1 148 ? -16.800 -5.528 31.698 1.00 90.19 148 VAL A N 1
ATOM 1182 C CA . VAL A 1 148 ? -17.238 -4.681 30.574 1.00 90.19 148 VAL A CA 1
ATOM 1183 C C . VAL A 1 148 ? -16.994 -5.379 29.233 1.00 90.19 148 VAL A C 1
ATOM 1185 O O . VAL A 1 148 ? -17.938 -5.578 28.466 1.00 90.19 148 VAL A O 1
ATOM 1188 N N . ILE A 1 149 ? -15.765 -5.846 28.971 1.00 91.38 149 ILE A N 1
ATOM 1189 C CA . ILE A 1 149 ? -15.459 -6.517 27.695 1.00 91.38 149 ILE A CA 1
ATOM 1190 C C . ILE A 1 149 ? -16.180 -7.864 27.547 1.00 91.38 149 ILE A C 1
ATOM 1192 O O . ILE A 1 149 ? -16.623 -8.190 26.449 1.00 91.38 149 ILE A O 1
ATOM 1196 N N . ARG A 1 150 ? -16.360 -8.639 28.630 1.00 91.06 150 ARG A N 1
ATOM 1197 C CA . ARG A 1 150 ? -17.112 -9.910 28.594 1.00 91.06 150 ARG A CA 1
ATOM 1198 C C . ARG A 1 150 ? -18.583 -9.684 28.275 1.00 91.06 150 ARG A C 1
ATOM 1200 O O . ARG A 1 150 ? -19.140 -10.415 27.460 1.00 91.06 150 ARG A O 1
ATOM 1207 N N . SER A 1 151 ? -19.193 -8.681 28.903 1.00 91.19 151 SER A N 1
ATOM 1208 C CA . SER A 1 151 ? -20.598 -8.344 28.674 1.00 91.19 151 SER A CA 1
ATOM 1209 C C . SER A 1 151 ? -20.800 -7.922 27.222 1.00 91.19 151 SER A C 1
ATOM 1211 O O . SER A 1 151 ? -21.620 -8.520 26.530 1.00 91.19 151 SER A O 1
ATOM 1213 N N . TYR A 1 152 ? -19.961 -7.013 26.713 1.00 92.44 152 TYR A N 1
ATOM 1214 C CA . TYR A 1 152 ? -20.016 -6.606 25.311 1.00 92.44 152 TYR A CA 1
ATOM 1215 C C . TYR A 1 152 ? -19.801 -7.783 24.349 1.00 92.44 152 TYR A C 1
ATOM 1217 O O . TYR A 1 152 ? -20.596 -7.983 23.433 1.00 92.44 152 TYR A O 1
ATOM 1225 N N . ALA A 1 153 ? -18.769 -8.602 24.574 1.00 92.25 153 ALA A N 1
ATOM 1226 C CA . ALA A 1 153 ? -18.440 -9.729 23.703 1.00 92.25 153 ALA A CA 1
ATOM 1227 C C . ALA A 1 153 ? -19.500 -10.841 23.707 1.00 92.25 153 ALA A C 1
ATOM 1229 O O . ALA A 1 153 ? -19.625 -11.552 22.712 1.00 92.25 153 ALA A O 1
ATOM 1230 N N . SER A 1 154 ? -20.276 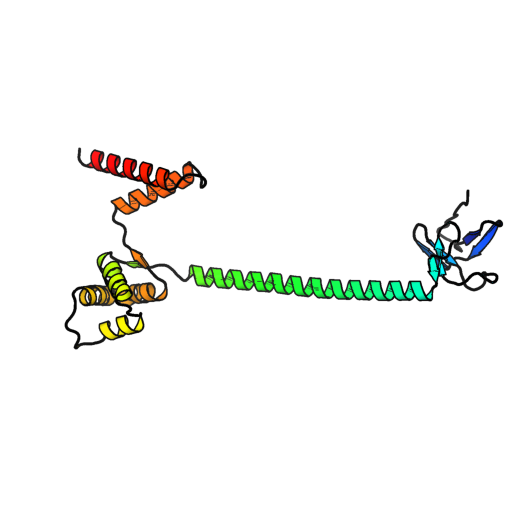-10.997 24.786 1.00 91.81 154 SER A N 1
ATOM 1231 C CA . SER A 1 154 ? -21.364 -11.983 24.827 1.00 91.81 154 SER A CA 1
ATOM 1232 C C . SER A 1 154 ? -22.484 -11.682 23.825 1.00 91.81 154 SER A C 1
ATOM 1234 O O . SER A 1 154 ? -23.095 -12.610 23.298 1.00 91.81 154 SER A O 1
ATOM 1236 N N . GLU A 1 155 ? -22.699 -10.404 23.509 1.00 91.62 155 GLU A N 1
ATOM 1237 C CA . GLU A 1 155 ? -23.730 -9.946 22.571 1.00 91.62 155 GLU A CA 1
ATOM 1238 C C . GLU A 1 155 ? -23.140 -9.548 21.208 1.00 91.62 155 GLU A C 1
ATOM 1240 O O . GLU A 1 155 ? -23.808 -9.651 20.183 1.00 91.62 155 GLU A O 1
ATOM 1245 N N . ASN A 1 156 ? -21.862 -9.151 21.180 1.00 92.06 156 ASN A N 1
ATOM 1246 C CA . ASN A 1 156 ? -21.179 -8.570 20.022 1.00 92.06 156 ASN A CA 1
ATOM 1247 C C . ASN A 1 156 ? -19.854 -9.282 19.702 1.00 92.06 156 ASN A C 1
ATOM 1249 O O . ASN A 1 156 ? -18.888 -8.654 19.270 1.00 92.06 156 ASN A O 1
ATOM 1253 N N . GLY A 1 157 ? -19.782 -10.599 19.918 1.00 88.31 157 GLY A N 1
ATOM 1254 C CA . GLY A 1 157 ? -18.531 -11.365 19.845 1.00 88.31 157 GLY A CA 1
ATOM 1255 C C . GLY A 1 157 ? -17.754 -11.194 18.537 1.00 88.31 157 GLY A C 1
ATOM 1256 O O . GLY A 1 157 ? -16.538 -11.034 18.567 1.00 88.31 157 GLY A O 1
ATOM 1257 N N . TRP A 1 158 ? -18.443 -11.145 17.393 1.00 87.94 158 TRP A N 1
ATOM 1258 C CA . TRP A 1 158 ? -17.794 -10.912 16.097 1.00 87.94 158 TRP A CA 1
ATOM 1259 C C . TRP A 1 158 ? -17.163 -9.517 15.989 1.00 87.94 158 TRP A C 1
ATOM 1261 O O . TRP A 1 158 ? -16.014 -9.392 15.567 1.00 87.94 158 TRP A O 1
ATOM 1271 N N . ASN A 1 159 ? -17.888 -8.482 16.416 1.00 88.44 159 ASN A N 1
ATOM 1272 C CA . ASN A 1 159 ? -17.412 -7.097 16.418 1.00 88.44 159 ASN A CA 1
ATOM 1273 C C . ASN A 1 159 ? -16.239 -6.925 17.384 1.00 88.44 159 ASN A C 1
ATOM 1275 O O . ASN A 1 159 ? -15.265 -6.259 17.057 1.00 88.44 159 ASN A O 1
ATOM 1279 N N . PHE A 1 160 ? -16.287 -7.591 18.537 1.00 90.62 160 PHE A N 1
ATOM 1280 C CA . PHE A 1 160 ? -15.196 -7.589 19.503 1.00 90.62 160 PHE A CA 1
ATOM 1281 C C . PHE A 1 160 ? -13.918 -8.241 18.949 1.00 90.62 160 PHE A C 1
ATOM 1283 O O . PHE A 1 160 ? -12.842 -7.656 19.040 1.00 90.62 160 PHE A O 1
ATOM 1290 N N . ILE A 1 161 ? -14.018 -9.419 18.323 1.00 88.88 161 ILE A N 1
ATOM 1291 C CA . ILE A 1 161 ? -12.860 -10.068 17.684 1.00 88.88 161 ILE A CA 1
ATOM 1292 C C . ILE A 1 161 ? -12.330 -9.220 16.523 1.00 88.88 161 ILE A C 1
ATOM 1294 O O . ILE A 1 161 ? -11.122 -9.026 16.406 1.00 88.88 161 ILE A O 1
ATOM 1298 N N . SER A 1 162 ? -13.223 -8.666 15.704 1.00 87.75 162 SER A N 1
ATOM 1299 C CA . SER A 1 162 ? -12.850 -7.771 14.605 1.00 87.75 162 SER A CA 1
ATOM 1300 C C . SER A 1 162 ? -12.132 -6.521 15.124 1.00 87.75 162 SER A C 1
ATOM 1302 O O . SER A 1 162 ? -11.104 -6.146 14.575 1.00 87.75 162 SER A O 1
ATOM 1304 N N . ALA A 1 163 ? -12.583 -5.945 16.241 1.00 89.88 163 ALA A N 1
ATOM 1305 C CA . ALA A 1 163 ? -11.919 -4.823 16.896 1.00 89.88 163 ALA A CA 1
ATOM 1306 C C . ALA A 1 163 ? -10.513 -5.161 17.418 1.00 89.88 163 ALA A C 1
ATOM 1308 O O . ALA A 1 163 ? -9.611 -4.326 17.349 1.00 89.88 163 ALA A O 1
ATOM 1309 N N . LEU A 1 164 ? -10.306 -6.377 17.934 1.00 89.56 164 LEU A N 1
ATOM 1310 C CA . LEU A 1 164 ? -8.993 -6.830 18.400 1.00 89.56 164 LEU A CA 1
ATOM 1311 C C . LEU A 1 164 ? -8.007 -7.041 17.243 1.00 89.56 164 LEU A C 1
ATOM 1313 O O . LEU A 1 164 ? -6.827 -6.739 17.393 1.00 89.56 164 LEU A O 1
ATOM 1317 N N . VAL A 1 165 ? -8.482 -7.555 16.105 1.00 85.81 165 VAL A N 1
ATOM 1318 C CA . VAL A 1 165 ? -7.634 -7.916 14.956 1.00 85.81 165 VAL A CA 1
ATOM 1319 C C . VAL A 1 165 ? -7.412 -6.736 14.006 1.00 85.81 165 VAL A C 1
ATOM 1321 O O . VAL A 1 165 ? -6.277 -6.475 13.613 1.00 85.81 165 VAL A O 1
ATOM 1324 N N . ASN A 1 166 ? -8.479 -6.017 13.654 1.00 86.25 166 ASN A N 1
ATOM 1325 C CA . ASN A 1 166 ? -8.467 -4.941 12.658 1.00 86.25 166 ASN A CA 1
ATOM 1326 C C . ASN A 1 166 ? -8.346 -3.546 13.288 1.00 86.25 166 ASN A C 1
ATOM 1328 O O . ASN A 1 166 ? -8.049 -2.583 12.587 1.00 86.25 166 ASN A O 1
ATOM 1332 N N . GLY A 1 167 ? -8.548 -3.427 14.603 1.00 85.31 167 GLY A N 1
ATOM 1333 C CA . GLY A 1 167 ? -8.624 -2.151 15.307 1.00 85.31 167 GLY A CA 1
ATOM 1334 C C . GLY A 1 167 ? -10.054 -1.624 15.434 1.00 85.31 167 GLY A C 1
ATOM 1335 O O . GLY A 1 167 ? -11.009 -2.181 14.892 1.00 85.31 167 GLY A O 1
ATOM 1336 N N . TYR A 1 168 ? -10.204 -0.536 16.187 1.00 89.56 168 TYR A N 1
ATOM 1337 C CA . TYR A 1 168 ? -11.507 0.035 16.509 1.00 89.56 168 TYR A CA 1
ATOM 1338 C C . TYR A 1 168 ? -11.499 1.560 16.520 1.00 89.56 168 TYR A C 1
ATOM 1340 O O . TYR A 1 168 ? -10.469 2.198 16.754 1.00 89.56 168 TYR A O 1
ATOM 1348 N N . THR A 1 169 ? -12.680 2.135 16.316 1.00 87.56 169 THR A N 1
ATOM 1349 C CA . THR A 1 169 ? -12.998 3.529 16.632 1.00 87.56 169 THR A CA 1
ATOM 1350 C C . THR A 1 169 ? -13.858 3.576 17.894 1.00 87.56 169 THR A C 1
ATOM 1352 O O . THR A 1 169 ? -14.482 2.589 18.277 1.00 87.56 169 THR A O 1
ATOM 1355 N N . ILE A 1 170 ? -13.846 4.706 18.598 1.00 86.81 170 ILE A N 1
ATOM 1356 C CA . ILE A 1 170 ? -14.665 4.898 19.801 1.00 86.81 170 ILE A CA 1
ATOM 1357 C C . ILE A 1 170 ? -15.991 5.520 19.380 1.00 86.81 170 ILE A C 1
ATOM 1359 O O . ILE A 1 170 ? -15.981 6.481 18.610 1.00 86.81 170 ILE A O 1
ATOM 1363 N N . GLU A 1 171 ? -17.099 5.015 19.920 1.00 81.75 171 GLU A N 1
ATOM 1364 C CA . GLU A 1 171 ? -18.417 5.618 19.759 1.00 81.75 171 GLU A CA 1
ATOM 1365 C C . GLU A 1 171 ? -18.367 7.100 20.148 1.00 81.75 171 GLU A C 1
ATOM 1367 O O . GLU A 1 171 ? -18.092 7.473 21.297 1.00 81.75 171 GLU A O 1
ATOM 1372 N N . GLN A 1 172 ? -18.588 7.952 19.151 1.00 74.69 172 GLN A N 1
ATOM 1373 C CA . GLN A 1 172 ? -18.579 9.395 19.328 1.00 74.69 172 GLN A CA 1
ATOM 1374 C C . GLN A 1 172 ? -19.935 9.858 19.853 1.00 74.69 172 GLN A C 1
ATOM 1376 O O . GLN A 1 172 ? -20.986 9.513 19.306 1.00 74.69 172 GLN A O 1
ATOM 1381 N N . THR A 1 173 ? -19.919 10.704 20.878 1.00 77.56 173 THR A N 1
ATOM 1382 C CA . THR A 1 173 ? -21.130 11.388 21.343 1.00 77.56 173 THR A CA 1
ATOM 1383 C C . THR A 1 173 ? -21.698 12.282 20.231 1.00 77.56 173 THR A C 1
ATOM 1385 O O . THR A 1 173 ? -20.949 12.739 19.365 1.00 77.56 173 THR A O 1
ATOM 1388 N N . PRO A 1 174 ? -23.004 12.614 20.244 1.00 69.81 174 PRO A N 1
ATOM 1389 C CA . PRO A 1 174 ? -23.586 13.520 19.249 1.00 69.81 174 PRO A CA 1
ATOM 1390 C C . PRO A 1 174 ? -22.850 14.865 19.131 1.00 69.81 174 PRO A C 1
ATOM 1392 O O . PRO A 1 174 ? -22.754 15.420 18.040 1.00 69.81 174 PRO A O 1
ATOM 1395 N N . ALA A 1 175 ? -22.293 15.367 20.238 1.00 71.31 175 ALA A N 1
ATOM 1396 C CA . ALA A 1 175 ? -21.482 16.580 20.254 1.00 71.31 175 ALA A CA 1
ATOM 1397 C C . ALA A 1 175 ? -20.121 16.390 19.561 1.00 71.31 175 ALA A C 1
ATOM 1399 O O . ALA A 1 175 ? -19.710 17.257 18.797 1.00 71.31 175 ALA A O 1
ATOM 1400 N N . GLU A 1 176 ? -19.449 15.257 19.781 1.00 74.44 176 GLU A N 1
ATOM 1401 C CA . GLU A 1 176 ? -18.178 14.928 19.120 1.00 74.44 176 GLU A CA 1
ATOM 1402 C C . GLU A 1 176 ? -18.366 14.651 17.623 1.00 74.44 176 GLU A C 1
ATOM 1404 O O . GLU A 1 176 ? -17.549 15.100 16.824 1.00 74.44 176 GLU A O 1
ATOM 1409 N N . ARG A 1 177 ? -19.466 13.991 17.227 1.00 72.88 177 ARG A N 1
ATOM 1410 C CA . ARG A 1 177 ? -19.827 13.810 15.809 1.00 72.88 177 ARG A CA 1
ATOM 1411 C C . ARG A 1 177 ? -20.044 15.156 15.127 1.00 72.88 177 ARG A C 1
ATOM 1413 O O . ARG A 1 177 ? -19.435 15.433 14.102 1.00 72.88 177 ARG A O 1
ATOM 1420 N N . PHE A 1 178 ? -20.834 16.032 15.752 1.00 74.38 178 PHE A N 1
ATOM 1421 C CA . PHE A 1 178 ? -21.050 17.389 15.252 1.00 74.38 178 PHE A CA 1
ATOM 1422 C C . PHE A 1 178 ? -19.737 18.180 15.147 1.00 74.38 178 PHE A C 1
ATOM 1424 O O . PHE A 1 178 ? -19.506 18.878 14.163 1.00 74.38 178 PHE A O 1
ATOM 1431 N N . GLN A 1 179 ? -18.847 18.037 16.129 1.00 75.56 179 GLN A N 1
ATOM 1432 C CA . GLN A 1 179 ? -17.526 18.656 16.101 1.00 75.56 179 GLN A CA 1
ATOM 1433 C C . GLN A 1 179 ? -16.665 18.136 14.937 1.00 75.56 179 GLN A C 1
ATOM 1435 O O . GLN A 1 179 ? -16.061 18.937 14.223 1.00 75.56 179 GLN A O 1
ATOM 1440 N N . ALA A 1 180 ? -16.631 16.822 14.712 1.00 76.50 180 ALA A N 1
ATOM 1441 C CA . ALA A 1 180 ? -15.888 16.207 13.614 1.00 76.50 180 ALA A CA 1
ATOM 1442 C C . ALA A 1 180 ? -16.438 16.621 12.235 1.00 76.50 180 ALA A C 1
ATOM 1444 O O . ALA A 1 180 ? -15.664 16.919 11.320 1.00 76.50 180 ALA A O 1
ATOM 1445 N N . ASP A 1 181 ? -17.763 16.716 12.102 1.00 75.69 181 ASP A N 1
ATOM 1446 C CA . ASP A 1 181 ? -18.427 17.181 10.882 1.00 75.69 181 ASP A CA 1
ATOM 1447 C C . ASP A 1 181 ? -18.075 18.644 10.583 1.00 75.69 181 ASP A C 1
ATOM 1449 O O . ASP A 1 181 ? -17.722 18.985 9.453 1.00 75.69 181 ASP A O 1
ATOM 1453 N N . VAL A 1 182 ? -18.093 19.512 11.602 1.00 78.38 182 VAL A N 1
ATOM 1454 C CA . VAL A 1 182 ? -17.698 20.924 11.466 1.00 78.38 182 VAL A CA 1
ATOM 1455 C C . VAL A 1 182 ? -16.218 21.051 11.091 1.00 78.38 182 VAL A C 1
ATOM 1457 O O . VAL A 1 182 ? -15.890 21.843 10.206 1.00 78.38 182 VAL A O 1
ATOM 1460 N N . GLN A 1 183 ? -15.322 20.255 11.688 1.00 76.25 183 GLN A N 1
ATOM 1461 C CA . GLN A 1 183 ? -13.902 20.229 11.305 1.00 76.25 183 GLN A CA 1
ATOM 1462 C C . GLN A 1 183 ? -13.709 19.811 9.849 1.00 76.25 183 GLN A C 1
ATOM 1464 O O . GLN A 1 183 ? -12.934 20.441 9.127 1.00 76.25 183 GLN A O 1
ATOM 1469 N N . THR A 1 184 ? -14.398 18.752 9.422 1.00 79.69 184 THR A N 1
ATOM 1470 C CA . THR A 1 184 ? -14.323 18.243 8.047 1.00 79.69 184 THR A CA 1
ATOM 1471 C C . THR A 1 184 ? -14.811 19.303 7.069 1.00 79.69 184 THR A C 1
ATOM 1473 O O . THR A 1 184 ? -14.111 19.641 6.118 1.00 79.69 184 THR A O 1
ATOM 1476 N N . LEU A 1 185 ? -15.950 19.928 7.371 1.00 79.44 185 LEU A N 1
ATOM 1477 C CA . LEU A 1 185 ? -16.525 20.984 6.551 1.00 79.44 185 LEU A CA 1
ATOM 1478 C C . LEU A 1 185 ? -15.599 22.205 6.462 1.00 79.44 185 LEU A C 1
ATOM 1480 O O . LEU A 1 185 ? -15.430 22.753 5.379 1.00 79.44 185 LEU A O 1
ATOM 1484 N N . LEU A 1 186 ? -14.942 22.599 7.559 1.00 77.19 186 LEU A N 1
ATOM 1485 C CA . LEU A 1 186 ? -13.958 23.689 7.562 1.00 77.19 186 LEU A CA 1
ATOM 1486 C C . LEU A 1 186 ? -12.697 23.355 6.754 1.00 77.19 186 LEU A C 1
ATOM 1488 O O . LEU A 1 186 ? -12.190 24.226 6.044 1.00 77.19 186 LEU A O 1
ATOM 1492 N N . LYS A 1 187 ? -12.203 22.113 6.830 1.00 76.00 187 LYS A N 1
ATOM 1493 C CA . LYS A 1 187 ? -11.066 21.638 6.024 1.00 76.00 187 LYS A CA 1
ATOM 1494 C C . LYS A 1 187 ? -11.394 21.654 4.532 1.00 76.00 187 LYS A C 1
ATOM 1496 O O . LYS A 1 187 ? -10.583 22.139 3.742 1.00 76.00 187 LYS A O 1
ATOM 1501 N N . ASP A 1 188 ? -12.591 21.208 4.168 1.00 78.44 188 ASP A N 1
ATOM 1502 C CA . ASP A 1 188 ? -13.062 21.195 2.782 1.00 78.44 188 ASP A CA 1
ATOM 1503 C C . ASP A 1 188 ? -13.296 22.610 2.239 1.00 78.44 188 ASP A C 1
ATOM 1505 O O . ASP A 1 188 ? -12.970 22.901 1.087 1.00 78.44 188 ASP A O 1
ATOM 1509 N N . TRP A 1 189 ? -13.824 23.520 3.064 1.00 73.00 189 TRP A N 1
ATOM 1510 C CA . TRP A 1 189 ? -14.098 24.897 2.649 1.00 73.00 189 TRP A CA 1
ATOM 1511 C C . TRP A 1 189 ? -12.849 25.755 2.512 1.00 73.00 189 TRP A C 1
ATOM 1513 O O . TRP A 1 189 ? -12.759 26.579 1.601 1.00 73.00 189 TRP A O 1
ATOM 1523 N N . LEU A 1 190 ? -11.908 25.613 3.443 1.00 69.62 190 LEU A N 1
ATOM 1524 C CA . LEU A 1 190 ? -10.762 26.510 3.529 1.00 69.62 190 LEU A CA 1
ATOM 1525 C C . LEU A 1 190 ? -9.497 25.934 2.868 1.00 69.62 190 LEU A C 1
ATOM 1527 O O . LEU A 1 190 ? -8.533 26.667 2.636 1.00 69.62 190 LEU A O 1
ATOM 1531 N N . GLY A 1 191 ? -9.518 24.649 2.504 1.00 62.47 191 GLY A N 1
ATOM 1532 C CA . GLY A 1 191 ? -8.420 23.945 1.853 1.00 62.47 191 GLY A CA 1
ATOM 1533 C C . GLY A 1 191 ? -7.354 23.439 2.831 1.00 62.47 191 GLY A C 1
ATOM 1534 O O . GLY A 1 191 ? -7.144 23.972 3.919 1.00 62.47 191 GLY A O 1
ATOM 1535 N N . SER A 1 192 ? -6.619 22.409 2.407 1.00 60.47 192 SER A N 1
ATOM 1536 C CA . SER A 1 192 ? -5.670 21.624 3.218 1.00 60.47 192 SER A CA 1
ATOM 1537 C C . SER A 1 192 ? -4.381 22.346 3.652 1.00 60.47 192 SER A C 1
ATOM 1539 O O . SER A 1 192 ? -3.486 21.709 4.197 1.00 60.47 192 SER A O 1
ATOM 1541 N N . ASN A 1 193 ? -4.254 23.653 3.405 1.00 62.16 193 ASN A N 1
ATOM 1542 C CA . ASN A 1 193 ? -3.054 24.449 3.715 1.00 62.16 193 ASN A CA 1
ATOM 1543 C C . ASN A 1 193 ? -3.189 25.310 4.984 1.00 62.16 193 ASN A C 1
ATOM 1545 O O . ASN A 1 193 ? -2.353 26.181 5.226 1.00 62.16 193 ASN A O 1
ATOM 1549 N N . LEU A 1 194 ? -4.239 25.107 5.777 1.00 61.81 194 LEU A N 1
ATOM 1550 C CA . LEU A 1 194 ? -4.462 25.858 7.009 1.00 61.81 194 LEU A CA 1
ATOM 1551 C C . LEU A 1 194 ? -3.904 25.167 8.246 1.00 61.81 194 LEU A C 1
ATOM 1553 O O . LEU A 1 194 ? -3.883 23.944 8.345 1.00 61.81 194 LEU A O 1
ATOM 1557 N N . ASP A 1 195 ? -3.475 26.002 9.193 1.00 75.25 195 ASP A N 1
ATOM 1558 C CA . ASP A 1 195 ? -3.004 25.590 10.511 1.00 75.25 195 ASP A CA 1
ATOM 1559 C C . ASP A 1 195 ? -4.114 24.820 11.242 1.00 75.25 195 ASP A C 1
ATOM 1561 O O . ASP A 1 195 ? -5.201 25.357 11.484 1.00 75.25 195 ASP A O 1
ATOM 1565 N N . GLU A 1 196 ? -3.832 23.566 11.603 1.00 74.69 196 GLU A N 1
ATOM 1566 C CA . GLU A 1 196 ? -4.751 22.685 12.332 1.00 74.69 196 GLU A CA 1
ATOM 1567 C C . GLU A 1 196 ? -5.279 23.352 13.608 1.00 74.69 196 GLU A C 1
ATOM 1569 O O . GLU A 1 196 ? -6.458 23.218 13.932 1.00 74.69 196 GLU A O 1
ATOM 1574 N N . LYS A 1 197 ? -4.463 24.186 14.268 1.00 79.06 197 LYS A N 1
ATOM 1575 C CA . LYS A 1 197 ? -4.880 24.907 15.478 1.00 79.06 197 LYS A CA 1
ATOM 1576 C C . LYS A 1 197 ? -6.008 25.902 15.230 1.00 79.06 197 LYS A C 1
ATOM 1578 O O . LYS A 1 197 ? -6.843 26.106 16.110 1.00 79.06 197 LYS A O 1
ATOM 1583 N N . LEU A 1 198 ? -6.029 26.542 14.061 1.00 76.56 198 LEU A N 1
ATOM 1584 C CA . LEU A 1 198 ? -7.079 27.497 13.715 1.00 76.56 198 LEU A CA 1
ATOM 1585 C C . LEU A 1 198 ? -8.393 26.768 13.414 1.00 76.56 198 LEU A C 1
ATOM 1587 O O . LEU A 1 198 ? -9.458 27.225 13.828 1.00 76.56 198 LEU A O 1
ATOM 1591 N N . ILE A 1 199 ? -8.309 25.616 12.745 1.00 75.81 199 ILE A N 1
ATOM 1592 C CA . ILE A 1 199 ? -9.464 24.751 12.480 1.00 75.81 199 ILE A CA 1
ATOM 1593 C C . ILE A 1 199 ? -10.058 24.247 13.803 1.00 75.81 199 ILE A C 1
ATOM 1595 O O . ILE A 1 199 ? -11.272 24.331 13.997 1.00 75.81 199 ILE A O 1
ATOM 1599 N N . ASP A 1 200 ? -9.222 23.814 14.746 1.00 77.00 200 ASP A N 1
ATOM 1600 C CA . ASP A 1 200 ? -9.667 23.344 16.061 1.00 77.00 200 ASP A CA 1
ATOM 1601 C C . ASP A 1 200 ? -10.346 24.448 16.882 1.00 77.00 200 ASP A C 1
ATOM 1603 O O . ASP A 1 200 ? -11.396 24.218 17.493 1.00 77.00 200 ASP A O 1
ATOM 1607 N N . GLN A 1 201 ? -9.792 25.665 16.860 1.00 80.06 201 GLN A N 1
ATOM 1608 C CA . GLN A 1 201 ? -10.386 26.817 17.542 1.00 80.06 201 GLN A CA 1
ATOM 1609 C C . GLN A 1 201 ? -11.750 27.192 16.962 1.00 80.06 201 GLN A C 1
ATOM 1611 O O . GLN A 1 201 ? -12.708 27.357 17.719 1.00 80.06 201 GLN A O 1
ATOM 1616 N N . LEU A 1 202 ? -11.853 27.302 15.635 1.00 78.81 202 LEU A N 1
ATOM 1617 C CA . LEU A 1 202 ? -13.108 27.659 14.969 1.00 78.81 202 LEU A CA 1
ATOM 1618 C C . LEU A 1 202 ? -14.182 26.599 15.199 1.00 78.81 202 LEU A C 1
ATOM 1620 O O . LEU A 1 202 ? -15.325 26.933 15.504 1.00 78.81 202 LEU A O 1
ATOM 1624 N N . THR A 1 203 ? -13.806 25.325 15.125 1.00 78.94 203 THR A N 1
ATOM 1625 C CA . THR A 1 203 ? -14.728 24.222 15.399 1.00 78.94 203 THR A CA 1
ATOM 1626 C C . THR A 1 203 ? -15.244 24.285 16.833 1.00 78.94 203 THR A C 1
ATOM 1628 O O . THR A 1 203 ? -16.453 24.237 17.048 1.00 78.94 203 THR A O 1
ATOM 1631 N N . SER A 1 204 ? -14.350 24.457 17.812 1.00 78.81 204 SER A N 1
ATOM 1632 C CA . SER A 1 204 ? -14.737 24.533 19.227 1.00 78.81 204 SER A CA 1
ATOM 1633 C C . SER A 1 204 ? -15.721 25.680 19.481 1.00 78.81 204 SER A C 1
ATOM 1635 O O . SER A 1 204 ? -16.731 25.481 20.150 1.00 78.81 204 SER A O 1
ATOM 1637 N N . GLN A 1 205 ? -15.486 26.851 18.877 1.00 78.69 205 GLN A N 1
ATOM 1638 C CA . GLN A 1 205 ? -16.380 28.009 18.992 1.00 78.69 205 GLN A CA 1
ATOM 1639 C C . GLN A 1 205 ? -17.759 27.767 18.363 1.00 78.69 205 GLN A C 1
ATOM 1641 O O . GLN A 1 205 ? -18.774 28.162 18.935 1.00 78.69 205 GLN A O 1
ATOM 1646 N N . ILE A 1 206 ? -17.814 27.112 17.199 1.00 79.38 206 ILE A N 1
ATOM 1647 C CA . ILE A 1 206 ? -19.077 26.788 16.518 1.00 79.38 206 ILE A CA 1
ATOM 1648 C C . ILE A 1 206 ? -19.890 25.784 17.343 1.00 79.38 206 ILE A C 1
ATOM 1650 O O . ILE A 1 206 ? -21.095 25.971 17.518 1.00 79.38 206 ILE A O 1
ATOM 1654 N N . VAL A 1 207 ? -19.237 24.747 17.878 1.00 77.81 207 VAL A N 1
ATOM 1655 C CA . VAL A 1 207 ? -19.880 23.734 18.728 1.00 77.81 207 VAL A CA 1
ATOM 1656 C C . VAL A 1 207 ? -20.420 24.361 20.011 1.00 77.81 207 VAL A C 1
ATOM 1658 O O . VAL A 1 207 ? -21.580 24.135 20.356 1.00 77.81 207 VAL A O 1
ATOM 1661 N N . GLU A 1 208 ? -19.625 25.198 20.678 1.00 80.31 208 GLU A N 1
ATOM 1662 C CA . GLU A 1 208 ? -20.033 25.886 21.905 1.00 80.31 208 GLU A CA 1
ATOM 1663 C C . GLU A 1 208 ? -21.238 26.811 21.662 1.00 80.31 208 GLU A C 1
ATOM 1665 O O . GLU A 1 208 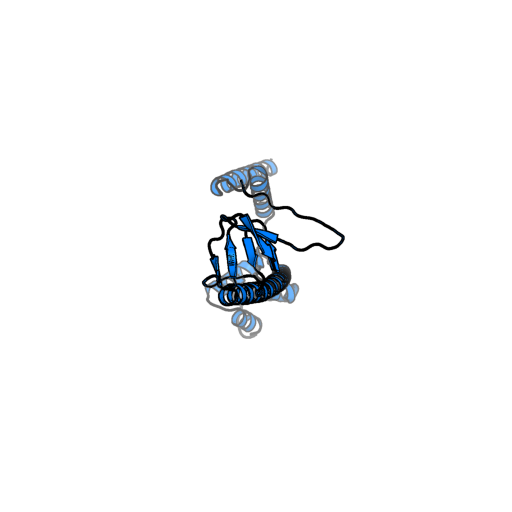? -22.226 26.765 22.398 1.00 80.31 208 GLU A O 1
ATOM 1670 N N . HIS A 1 209 ? -21.212 27.599 20.585 1.00 76.00 209 HIS A N 1
ATOM 1671 C CA . HIS A 1 209 ? -22.314 28.498 20.247 1.00 76.00 209 HIS A CA 1
ATOM 1672 C C . HIS A 1 209 ? -23.599 27.733 19.876 1.00 76.00 209 HIS A C 1
ATOM 1674 O O . HIS A 1 209 ? -24.697 28.132 20.268 1.00 76.00 209 HIS A O 1
ATOM 1680 N N . ALA A 1 210 ? -23.483 26.610 19.159 1.00 73.44 210 ALA A N 1
ATOM 1681 C CA . ALA A 1 210 ? -24.624 25.755 18.824 1.00 73.44 210 ALA A CA 1
ATOM 1682 C C . ALA A 1 210 ? -25.260 25.120 20.074 1.00 73.44 210 ALA A C 1
ATOM 1684 O O . ALA A 1 210 ? -26.486 25.058 20.187 1.00 73.44 210 ALA A O 1
ATOM 1685 N N . GLN A 1 211 ? -24.442 24.699 21.043 1.00 75.00 211 GLN A N 1
ATOM 1686 C CA . GLN A 1 211 ? -24.922 24.151 22.314 1.00 75.00 211 GLN A CA 1
ATOM 1687 C C . GLN A 1 211 ? -25.646 25.201 23.167 1.00 75.00 211 GLN A C 1
ATOM 1689 O O . GLN A 1 211 ? -26.676 24.888 23.763 1.00 75.00 211 GLN A O 1
ATOM 1694 N N . GLN A 1 212 ? -25.161 26.446 23.190 1.00 75.75 212 GLN A N 1
ATOM 1695 C CA . GLN A 1 212 ? -25.813 27.546 23.911 1.00 75.75 212 GLN A CA 1
ATOM 1696 C C . GLN A 1 212 ? -27.198 27.878 23.335 1.00 75.75 212 GLN A C 1
ATOM 1698 O O . GLN A 1 212 ? -28.133 28.117 24.094 1.00 75.75 212 GLN A O 1
ATOM 1703 N N . GLN A 1 213 ? -27.365 27.828 22.009 1.00 66.38 213 GLN A N 1
ATOM 1704 C CA . GLN A 1 213 ? -28.661 28.097 21.372 1.00 66.38 213 GLN A CA 1
ATOM 1705 C C . GLN A 1 213 ? -29.716 27.017 21.638 1.00 66.38 213 GLN A C 1
ATOM 1707 O O . GLN A 1 213 ? -30.899 27.333 21.677 1.00 66.38 213 GLN A O 1
ATOM 1712 N N . LEU A 1 214 ? -29.310 25.766 21.869 1.00 60.19 214 LEU A N 1
ATOM 1713 C CA . LEU A 1 214 ? -30.227 24.665 22.194 1.00 60.19 214 LEU A CA 1
ATOM 1714 C C . LEU A 1 214 ? -30.738 24.691 23.646 1.00 60.19 214 LEU A C 1
ATOM 1716 O O . LEU A 1 214 ? -31.675 23.965 23.970 1.00 60.19 214 LEU A O 1
ATOM 1720 N N . GLN A 1 215 ? -30.132 25.499 24.522 1.00 54.47 215 GLN A N 1
ATOM 1721 C CA . GLN A 1 215 ? -30.537 25.657 25.927 1.00 54.47 215 GLN A CA 1
ATOM 1722 C C . GLN A 1 215 ? -31.458 26.869 26.170 1.00 54.47 215 GLN A C 1
ATOM 1724 O O . GLN A 1 215 ? -31.807 27.143 27.320 1.00 54.47 215 GLN A O 1
ATOM 1729 N N . THR A 1 216 ? -31.850 27.581 25.107 1.00 45.34 216 THR A N 1
ATOM 1730 C CA . THR A 1 216 ? -32.760 28.745 25.142 1.00 45.34 216 THR A CA 1
ATOM 1731 C C . THR A 1 216 ? -34.117 28.379 24.563 1.00 45.34 216 THR A C 1
ATOM 1733 O O . THR A 1 216 ? -35.129 28.869 25.111 1.00 45.34 216 THR A O 1
#

Secondary structure (DSSP, 8-state):
--------SSS---EEE-TTS-EEEEEEEETTEEEE-GGG--TT--SEEEETTS-EEEEHHHHHHHHHHHHHHHHHHHHHHHHHHHHHHHHHHHHHHHHHHHHT--PEEE-HHHHHHHHHHHHTT--HHHHHHHHH-TT----HHHHHHHHHHHHHHHHHHHHHHH-EEE---HHHHHHHHHHHHHHHHH-TTS-HHHHHHHHHHHHHHHHHHTT-